Protein AF-A0A9P6SC67-F1 (afdb_monomer_lite)

Sequence (202 aa):
MSIEETHHHEDSTRGERGVHRTATNEKQPATTLNVHSTAEQDFSYQNGFIVGFRQLGTMLRRNTILQLRYRRSTFAQTLLGPILFLFLLWVLQQADTSRQLRSNYHPMSWTLPGIDTCQGRTPKDACINIMFTPDNPETRQILTTVINNNKVREPAVELTFANAYSASDLNTLPPTTLGLVPVPNGDFIYKYSLQNPNTTRF

Structure (mmCIF, N/CA/C/O backbone):
data_AF-A0A9P6SC67-F1
#
_entry.id   AF-A0A9P6SC67-F1
#
loop_
_atom_site.group_PDB
_atom_site.id
_atom_site.type_symbol
_atom_site.label_atom_id
_atom_site.label_alt_id
_atom_site.label_comp_id
_atom_site.label_asym_id
_atom_site.label_entity_id
_atom_site.label_seq_id
_atom_site.pdbx_PDB_ins_code
_atom_site.Cartn_x
_atom_site.Cartn_y
_atom_site.Cartn_z
_atom_site.occupancy
_atom_site.B_iso_or_equiv
_atom_site.auth_seq_id
_atom_site.auth_comp_id
_atom_site.auth_asym_id
_atom_site.auth_atom_id
_atom_site.pdbx_PDB_model_num
ATOM 1 N N . MET A 1 1 ? -19.455 37.881 2.492 1.00 43.16 1 MET A N 1
ATOM 2 C CA . MET A 1 1 ? -18.079 38.147 2.027 1.00 43.16 1 MET A CA 1
ATOM 3 C C . MET A 1 1 ? -17.584 36.837 1.428 1.00 43.16 1 MET A C 1
ATOM 5 O O . MET A 1 1 ? -17.081 35.995 2.148 1.00 43.16 1 MET A O 1
ATOM 9 N N . SER A 1 2 ? -18.214 36.429 0.330 1.00 41.38 2 SER A N 1
ATOM 10 C CA . SER A 1 2 ? -17.852 36.727 -1.067 1.00 41.38 2 SER A CA 1
ATOM 11 C C . SER A 1 2 ? -16.732 35.800 -1.523 1.00 41.38 2 SER A C 1
ATOM 13 O O . SER A 1 2 ? -15.566 36.004 -1.212 1.00 41.38 2 SER A O 1
ATOM 15 N N . ILE A 1 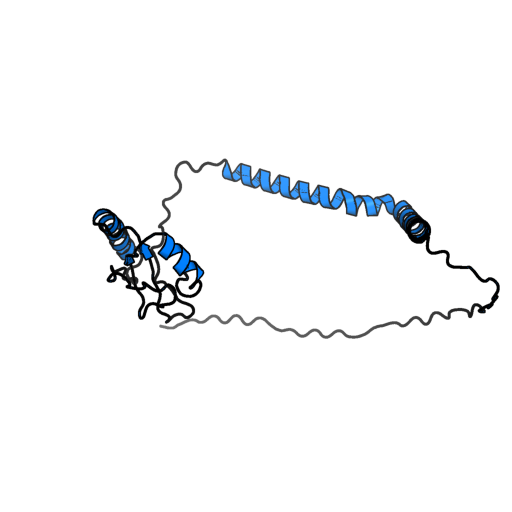3 ? -17.193 34.741 -2.185 1.00 44.28 3 ILE A N 1
ATOM 16 C CA . ILE A 1 3 ? -16.456 33.721 -2.920 1.00 44.28 3 ILE A CA 1
ATOM 17 C C . ILE A 1 3 ? -16.018 34.369 -4.236 1.00 44.28 3 ILE A C 1
ATOM 19 O O . ILE A 1 3 ? -16.858 34.951 -4.921 1.00 44.28 3 ILE A O 1
ATOM 23 N N . GLU A 1 4 ? -14.735 34.281 -4.574 1.00 56.25 4 GLU A N 1
ATOM 24 C CA . GLU A 1 4 ? -14.214 34.713 -5.872 1.00 56.25 4 GLU A CA 1
ATOM 25 C C . GLU A 1 4 ? -13.731 33.475 -6.635 1.00 56.25 4 GLU A C 1
ATOM 27 O O . GLU A 1 4 ? -12.636 32.957 -6.420 1.00 56.25 4 GLU A O 1
ATOM 32 N N . GLU A 1 5 ? -14.628 32.953 -7.476 1.00 50.41 5 GLU A N 1
ATOM 33 C CA . GLU A 1 5 ? -14.342 31.978 -8.527 1.00 50.41 5 GLU A CA 1
ATOM 34 C C . GLU A 1 5 ? -13.555 32.667 -9.645 1.00 50.41 5 GLU A C 1
ATOM 36 O O . GLU A 1 5 ? -14.027 33.633 -10.245 1.00 50.41 5 GLU A O 1
ATOM 41 N N . THR A 1 6 ? -12.377 32.147 -9.980 1.00 56.38 6 THR A N 1
ATOM 42 C CA . THR A 1 6 ? -11.658 32.524 -11.203 1.00 56.38 6 THR A CA 1
ATOM 43 C C . THR A 1 6 ? -11.746 31.386 -12.212 1.00 56.38 6 THR A C 1
ATOM 45 O O . THR A 1 6 ? -10.996 30.413 -12.186 1.00 56.38 6 THR A O 1
ATOM 48 N N . HIS A 1 7 ? -12.721 31.530 -13.108 1.00 45.72 7 HIS A N 1
ATOM 49 C CA . HIS A 1 7 ? -12.841 30.803 -14.365 1.00 45.72 7 HIS A CA 1
ATOM 50 C C . HIS A 1 7 ? -11.703 31.213 -15.311 1.00 45.72 7 HIS A C 1
ATOM 52 O O . HIS A 1 7 ? -11.657 32.361 -15.749 1.00 45.72 7 HIS A O 1
ATOM 58 N N . HIS A 1 8 ? -10.840 30.271 -15.698 1.00 50.78 8 HIS A N 1
ATOM 59 C CA . HIS A 1 8 ? -10.008 30.424 -16.890 1.00 50.78 8 HIS A CA 1
ATOM 60 C C . HIS A 1 8 ? -10.592 29.604 -18.041 1.00 50.78 8 HIS A C 1
ATOM 62 O O . HIS A 1 8 ? -10.476 28.383 -18.113 1.00 50.78 8 HIS A O 1
ATOM 68 N N . HIS A 1 9 ? -11.275 30.341 -18.912 1.00 49.47 9 HIS A N 1
ATOM 69 C CA . HIS A 1 9 ? -11.595 29.993 -20.287 1.00 49.47 9 HIS A CA 1
ATOM 70 C C . HIS A 1 9 ? -10.290 30.007 -21.096 1.00 49.47 9 HIS A C 1
ATOM 72 O O . HIS A 1 9 ? -9.623 31.039 -21.128 1.00 49.47 9 HIS A O 1
ATOM 78 N N . GLU A 1 10 ? -9.946 28.911 -21.774 1.00 52.56 10 GLU A N 1
ATOM 79 C CA . GLU A 1 10 ? -8.988 28.959 -22.882 1.00 52.56 10 GLU A CA 1
ATOM 80 C C . GLU A 1 10 ? -9.566 28.305 -24.136 1.00 52.56 10 GLU A C 1
ATOM 82 O O . GLU A 1 10 ? -10.260 27.286 -24.104 1.00 52.56 10 GLU A O 1
ATOM 87 N N . ASP A 1 11 ? -9.319 29.018 -25.227 1.00 49.41 11 ASP A N 1
ATOM 88 C CA . ASP A 1 11 ? -10.015 29.015 -26.498 1.00 49.41 11 ASP A CA 1
ATOM 89 C C . ASP A 1 11 ? -9.752 27.772 -27.352 1.00 49.41 11 ASP A C 1
ATOM 91 O O . ASP A 1 11 ? -8.629 27.455 -27.747 1.00 49.41 11 ASP A O 1
ATOM 95 N N . SER A 1 12 ? -10.851 27.144 -27.761 1.00 49.50 12 SER A N 1
ATOM 96 C CA . SER A 1 12 ? -10.914 26.205 -28.874 1.00 49.50 12 SER A CA 1
ATOM 97 C C . SER A 1 12 ? -10.926 26.984 -30.195 1.00 49.50 12 SER A C 1
ATOM 99 O O . SER A 1 12 ? -11.992 27.305 -30.727 1.00 49.50 12 SER A O 1
ATOM 101 N N . THR A 1 13 ? -9.750 27.244 -30.774 1.00 59.09 13 THR A N 1
ATOM 102 C CA . THR A 1 13 ? -9.642 27.758 -32.149 1.00 59.09 13 THR A CA 1
ATOM 103 C C . THR A 1 13 ? -9.398 26.642 -33.163 1.00 59.09 13 THR A C 1
ATOM 105 O O . THR A 1 13 ? -8.313 26.104 -33.367 1.00 59.09 13 THR A O 1
ATOM 108 N N . ARG A 1 14 ? -10.509 26.331 -33.824 1.00 44.50 14 ARG A N 1
ATOM 109 C CA . ARG A 1 14 ? -10.684 25.753 -35.154 1.00 44.50 14 ARG A CA 1
ATOM 110 C C . ARG A 1 14 ? -9.653 26.271 -36.169 1.00 44.50 14 ARG A C 1
ATOM 112 O O . ARG A 1 14 ? -9.550 27.471 -36.399 1.00 44.50 14 ARG A O 1
ATOM 119 N N . GLY A 1 15 ? -8.973 25.348 -36.845 1.00 44.53 15 GLY A N 1
ATOM 120 C CA . GLY A 1 15 ? -8.072 25.633 -37.962 1.00 44.53 15 GLY A CA 1
ATOM 121 C C . GLY A 1 15 ? -8.138 24.538 -39.020 1.00 44.53 15 GLY A C 1
ATOM 122 O O . GLY A 1 15 ? -7.247 23.699 -39.114 1.00 44.53 15 GLY A O 1
ATOM 123 N N . GLU A 1 16 ? -9.213 24.546 -39.807 1.00 48.03 16 GLU A N 1
ATOM 124 C CA . GLU A 1 16 ? -9.340 23.792 -41.054 1.00 48.03 16 GLU A CA 1
ATOM 125 C C . GLU A 1 16 ? -8.217 24.199 -42.024 1.00 48.03 16 GLU A C 1
ATOM 127 O O . GLU A 1 16 ? -8.055 25.376 -42.346 1.00 48.03 16 GLU A O 1
ATOM 132 N N . ARG A 1 17 ? -7.451 23.232 -42.538 1.00 47.69 17 ARG A N 1
ATOM 133 C CA . ARG A 1 17 ? -6.698 23.418 -43.783 1.00 47.69 17 ARG A CA 1
ATOM 134 C C . ARG A 1 17 ? -6.722 22.138 -44.602 1.00 47.69 17 ARG A C 1
ATOM 136 O O . ARG A 1 17 ? -5.963 21.199 -44.379 1.00 47.69 17 ARG A O 1
ATOM 143 N N . GLY A 1 18 ? -7.664 22.119 -45.536 1.00 42.31 18 GLY A N 1
ATOM 144 C CA . GLY A 1 18 ? -7.693 21.167 -46.626 1.00 42.31 18 GLY A CA 1
ATOM 145 C C . GLY A 1 18 ? -6.710 21.526 -47.743 1.00 42.31 18 GLY A C 1
ATOM 146 O O . GLY A 1 18 ? -6.242 22.654 -47.857 1.00 42.31 18 GLY A O 1
ATOM 147 N N . VAL A 1 19 ? -6.514 20.517 -48.594 1.00 48.41 19 VAL A N 1
ATOM 148 C CA . VAL A 1 19 ? -6.227 20.599 -50.034 1.00 48.41 19 VAL A CA 1
ATOM 149 C C . VAL A 1 19 ? -4.840 21.110 -50.447 1.00 48.41 19 VAL A C 1
ATOM 151 O O . VAL A 1 19 ? -4.586 22.301 -50.525 1.00 48.41 19 VAL A O 1
ATOM 154 N N . HIS A 1 20 ? -3.980 20.175 -50.866 1.00 43.94 20 HIS A N 1
ATOM 155 C CA . HIS A 1 20 ? -3.571 20.069 -52.275 1.00 43.94 20 HIS A CA 1
ATOM 156 C C . HIS A 1 20 ? -2.813 18.749 -52.505 1.00 43.94 20 HIS A C 1
ATOM 158 O O . HIS A 1 20 ? -1.629 18.620 -52.211 1.00 43.94 20 HIS A O 1
ATOM 164 N N . ARG A 1 21 ? -3.514 17.741 -53.043 1.00 47.66 21 ARG A N 1
ATOM 165 C CA . ARG A 1 21 ? -2.889 16.600 -53.727 1.00 47.66 21 ARG A CA 1
ATOM 166 C C . ARG A 1 21 ? -2.660 17.016 -55.176 1.00 47.66 21 ARG A C 1
ATOM 168 O O . ARG A 1 21 ? -3.598 17.036 -55.966 1.00 47.66 21 ARG A O 1
ATOM 175 N N . THR A 1 22 ? -1.431 17.360 -55.524 1.00 45.78 22 THR A N 1
ATOM 176 C CA . THR A 1 22 ? -0.984 17.440 -56.915 1.00 45.78 22 THR A CA 1
ATOM 177 C C . THR A 1 22 ? -0.710 16.023 -57.406 1.00 45.78 22 THR A C 1
ATOM 179 O O . THR A 1 22 ? 0.302 15.412 -57.077 1.00 45.78 22 THR A O 1
ATOM 182 N N . ALA A 1 23 ? -1.655 15.479 -58.170 1.00 44.53 23 ALA A N 1
ATOM 183 C CA . ALA A 1 23 ? -1.447 14.282 -58.969 1.00 44.53 23 ALA A CA 1
ATOM 184 C C . ALA A 1 23 ? -0.603 14.660 -60.196 1.00 44.53 23 ALA A C 1
ATOM 186 O O . ALA A 1 23 ? -1.122 15.182 -61.181 1.00 44.53 23 ALA A O 1
ATOM 187 N N . THR A 1 24 ? 0.706 14.428 -60.137 1.00 46.84 24 THR A N 1
ATOM 188 C CA . THR A 1 24 ? 1.551 14.403 -61.333 1.00 46.84 24 THR A CA 1
ATOM 189 C C . THR A 1 24 ? 1.331 13.076 -62.045 1.00 46.84 24 THR A C 1
ATOM 191 O O . THR A 1 24 ? 1.756 12.014 -61.597 1.00 46.84 24 THR A O 1
ATOM 194 N N . ASN A 1 25 ? 0.589 13.173 -63.142 1.00 50.34 25 ASN A N 1
ATOM 195 C CA . ASN A 1 25 ? 0.313 12.131 -64.112 1.00 50.34 25 ASN A CA 1
ATOM 196 C C . ASN A 1 25 ? 1.600 11.866 -64.914 1.00 50.34 25 ASN A C 1
ATOM 198 O O . ASN A 1 25 ? 1.865 12.537 -65.911 1.00 50.34 25 ASN A O 1
ATOM 202 N N . GLU A 1 26 ? 2.444 10.950 -64.430 1.00 44.06 26 GLU A N 1
ATOM 203 C CA . GLU A 1 26 ? 3.619 10.491 -65.170 1.00 44.06 26 GLU A CA 1
ATOM 204 C C . GLU A 1 26 ? 3.250 9.264 -66.009 1.00 44.06 26 GLU A C 1
ATOM 206 O O . GLU A 1 26 ? 3.000 8.161 -65.526 1.00 44.06 26 GLU A O 1
ATOM 211 N N . LYS A 1 27 ? 3.174 9.532 -67.308 1.00 45.19 27 LYS A N 1
ATOM 212 C CA . LYS A 1 27 ? 2.917 8.628 -68.421 1.00 45.19 27 LYS A CA 1
ATOM 213 C C . LYS A 1 27 ? 3.942 7.483 -68.431 1.00 45.19 27 LYS A C 1
ATOM 215 O O . LYS A 1 27 ? 5.043 7.643 -68.947 1.00 45.19 27 LYS A O 1
ATOM 220 N N . GLN A 1 28 ? 3.571 6.321 -67.892 1.00 47.94 28 GLN A N 1
ATOM 221 C CA . GLN A 1 28 ? 4.342 5.084 -68.043 1.00 47.94 28 GLN A CA 1
ATOM 222 C C . GLN A 1 28 ? 4.307 4.611 -69.508 1.00 47.94 28 GLN A C 1
ATOM 224 O O . GLN A 1 28 ? 3.220 4.423 -70.062 1.00 47.94 28 GLN A O 1
ATOM 229 N N . PRO A 1 29 ? 5.463 4.397 -70.162 1.00 52.38 29 PRO A N 1
ATOM 230 C CA . PRO A 1 29 ? 5.505 3.755 -71.465 1.00 52.38 29 PRO A CA 1
ATOM 231 C C . PRO A 1 29 ? 5.173 2.266 -71.328 1.00 52.38 29 PRO A C 1
ATOM 233 O O . PRO A 1 29 ? 5.803 1.529 -70.565 1.00 52.38 29 PRO A O 1
ATOM 236 N N . ALA A 1 30 ? 4.174 1.842 -72.102 1.00 48.69 30 ALA A N 1
ATOM 237 C CA . ALA A 1 30 ? 3.807 0.454 -72.323 1.00 48.69 30 ALA A CA 1
ATOM 238 C C . ALA A 1 30 ? 5.046 -0.355 -72.729 1.00 48.69 30 ALA A C 1
ATOM 240 O O . ALA A 1 30 ? 5.527 -0.257 -73.856 1.00 48.69 30 ALA A O 1
ATOM 241 N N . THR A 1 31 ? 5.570 -1.144 -71.791 1.00 46.09 31 THR A N 1
ATOM 242 C CA . THR A 1 31 ? 6.559 -2.172 -72.100 1.00 46.09 31 THR A CA 1
ATOM 243 C C . THR A 1 31 ? 5.791 -3.455 -72.363 1.00 46.09 31 THR A C 1
ATOM 245 O O . THR A 1 31 ? 5.109 -3.992 -71.491 1.00 46.09 31 THR A O 1
ATOM 248 N N . THR A 1 32 ? 5.853 -3.868 -73.619 1.00 45.78 32 THR A N 1
ATOM 249 C CA . THR A 1 32 ? 5.265 -5.065 -74.198 1.00 45.78 32 THR A CA 1
ATOM 250 C C . THR A 1 32 ? 5.615 -6.314 -73.396 1.00 45.78 32 THR A C 1
ATOM 252 O O . THR A 1 32 ? 6.773 -6.640 -73.138 1.00 45.78 32 THR A O 1
ATOM 255 N N . LEU A 1 33 ? 4.558 -7.017 -73.007 1.00 40.28 33 LEU A N 1
ATOM 256 C CA . LEU A 1 33 ? 4.575 -8.283 -72.302 1.00 40.28 33 LEU A CA 1
ATOM 257 C C . LEU A 1 33 ? 4.833 -9.390 -73.336 1.00 40.28 33 LEU A C 1
ATOM 259 O O . LEU A 1 33 ? 3.912 -9.863 -73.994 1.00 40.28 33 LEU A O 1
ATOM 263 N N . ASN A 1 34 ? 6.098 -9.777 -73.510 1.00 45.28 34 ASN A N 1
ATOM 264 C CA . ASN A 1 34 ? 6.448 -10.989 -74.248 1.00 45.28 34 ASN A CA 1
ATOM 265 C C . ASN A 1 34 ? 6.273 -12.193 -73.319 1.00 45.28 34 ASN A C 1
ATOM 267 O O . ASN A 1 34 ? 7.160 -12.533 -72.536 1.00 45.28 34 ASN A O 1
ATOM 271 N N . VAL A 1 35 ? 5.104 -12.830 -73.417 1.00 50.34 35 VAL A N 1
ATOM 272 C CA . VAL A 1 35 ? 4.885 -14.193 -72.931 1.00 50.34 35 VAL A CA 1
ATOM 273 C C . VAL A 1 35 ? 5.724 -15.126 -73.798 1.00 50.34 35 VAL A C 1
ATOM 275 O O . VAL A 1 35 ? 5.314 -15.499 -74.894 1.00 50.34 35 VAL A O 1
ATOM 278 N N . HIS A 1 36 ? 6.898 -15.517 -73.309 1.00 41.19 36 HIS A N 1
ATOM 279 C CA . HIS A 1 36 ? 7.540 -16.740 -73.772 1.00 41.19 36 HIS A CA 1
ATOM 280 C C . HIS A 1 36 ? 7.359 -17.806 -72.693 1.00 41.19 36 HIS A C 1
ATOM 282 O O . HIS A 1 36 ? 8.074 -17.854 -71.696 1.00 41.19 36 HIS A O 1
ATOM 288 N N . SER A 1 37 ? 6.312 -18.607 -72.886 1.00 51.09 37 SER A N 1
ATOM 289 C CA . SER A 1 37 ? 6.127 -19.888 -72.220 1.00 51.09 37 SER A CA 1
ATOM 290 C C . SER A 1 37 ? 7.102 -20.881 -72.838 1.00 51.09 37 SER A C 1
ATOM 292 O O . SER A 1 37 ? 6.914 -21.253 -73.990 1.00 51.09 37 SER A O 1
ATOM 294 N N . THR A 1 38 ? 8.112 -21.292 -72.078 1.00 47.28 38 THR A N 1
ATOM 295 C CA . THR A 1 38 ? 8.755 -22.607 -72.194 1.00 47.28 38 THR A CA 1
ATOM 296 C C . THR A 1 38 ? 9.559 -22.863 -70.928 1.00 47.28 38 THR A C 1
ATOM 298 O O . THR A 1 38 ? 10.590 -22.227 -70.715 1.00 47.28 38 THR A O 1
ATOM 301 N N . ALA A 1 39 ? 9.063 -23.779 -70.103 1.00 41.09 39 ALA A N 1
ATOM 302 C CA . ALA A 1 39 ? 9.811 -24.864 -69.470 1.00 41.09 39 ALA A CA 1
ATOM 303 C C . ALA A 1 39 ? 9.042 -25.297 -68.222 1.00 41.09 39 ALA A C 1
ATOM 305 O O . ALA A 1 39 ? 8.979 -24.568 -67.231 1.00 41.09 39 ALA A O 1
ATOM 306 N N . GLU A 1 40 ? 8.475 -26.501 -68.288 1.00 49.16 40 GLU A N 1
ATOM 307 C CA . GLU A 1 40 ? 8.345 -27.368 -67.122 1.00 49.16 40 GLU A CA 1
ATOM 308 C C . GLU A 1 40 ? 9.582 -27.205 -66.234 1.00 49.16 40 GLU A C 1
ATOM 310 O O . GLU A 1 40 ? 10.710 -27.478 -66.649 1.00 49.16 40 GLU A O 1
ATOM 315 N N . GLN A 1 41 ? 9.375 -26.730 -65.012 1.00 46.84 41 GLN A N 1
ATOM 316 C CA . GLN A 1 41 ? 10.326 -26.943 -63.939 1.00 46.84 41 GLN A CA 1
ATOM 317 C C . GLN A 1 41 ? 9.594 -27.700 -62.849 1.00 46.84 41 GLN A C 1
ATOM 319 O O . GLN A 1 41 ? 8.845 -27.123 -62.059 1.00 46.84 41 GLN A O 1
ATOM 324 N N . ASP A 1 42 ? 9.823 -29.011 -62.861 1.00 43.91 42 ASP A N 1
ATOM 325 C CA . ASP A 1 42 ? 9.620 -29.912 -61.740 1.00 43.91 42 ASP A CA 1
ATOM 326 C C . ASP A 1 42 ? 10.077 -29.234 -60.446 1.00 43.91 42 ASP A C 1
ATOM 328 O O . ASP A 1 42 ? 11.270 -29.049 -60.181 1.00 43.91 42 ASP A O 1
ATOM 332 N N . PHE A 1 43 ? 9.106 -28.839 -59.625 1.00 48.81 43 PHE A N 1
ATOM 333 C CA . PHE A 1 43 ? 9.351 -28.310 -58.292 1.00 48.81 43 PHE A CA 1
ATOM 334 C C . PHE A 1 43 ? 9.723 -29.475 -57.368 1.00 48.81 43 PHE A C 1
ATOM 336 O O . PHE A 1 43 ? 8.917 -29.985 -56.592 1.00 48.81 43 PHE A O 1
ATOM 343 N N . SER A 1 44 ? 10.981 -29.906 -57.460 1.00 46.91 44 SER A N 1
ATOM 344 C CA . SER A 1 44 ? 11.607 -30.781 -56.473 1.00 46.91 44 SER A CA 1
ATOM 345 C C . SER A 1 44 ? 11.686 -30.045 -55.131 1.00 46.91 44 SER A C 1
ATOM 347 O O . SER A 1 44 ? 12.516 -29.159 -54.898 1.00 46.91 44 SER A O 1
ATOM 349 N N . TYR A 1 45 ? 10.759 -30.404 -54.246 1.00 53.00 45 TYR A N 1
ATOM 350 C CA . TYR A 1 45 ? 10.597 -29.925 -52.877 1.00 53.00 45 TYR A CA 1
ATOM 351 C C . TYR A 1 45 ? 11.699 -30.493 -51.965 1.00 53.00 45 TYR A C 1
ATOM 353 O O . TYR A 1 45 ? 11.428 -31.227 -51.023 1.00 53.00 45 TYR A O 1
ATOM 361 N N . GLN A 1 46 ? 12.972 -30.210 -52.253 1.00 52.59 46 GLN A N 1
ATOM 362 C CA . GLN A 1 46 ? 14.066 -30.582 -51.342 1.00 52.59 46 GLN A CA 1
ATOM 363 C C . GLN A 1 46 ? 15.069 -29.473 -51.033 1.00 52.59 46 GLN A C 1
ATOM 365 O O . GLN A 1 46 ? 15.880 -29.649 -50.136 1.00 52.59 46 GLN A O 1
ATOM 370 N N . ASN A 1 47 ? 14.975 -28.290 -51.652 1.00 59.06 47 ASN A N 1
ATOM 371 C CA . ASN A 1 47 ? 15.913 -27.188 -51.384 1.00 59.06 47 ASN A CA 1
ATOM 372 C C . ASN A 1 47 ? 15.251 -25.798 -51.288 1.00 59.06 47 ASN A C 1
ATOM 374 O O . ASN A 1 47 ? 15.907 -24.781 -51.520 1.00 59.06 47 ASN A O 1
ATOM 378 N N . GLY A 1 48 ? 13.964 -25.720 -50.923 1.00 65.00 48 GLY A N 1
ATOM 379 C CA . GLY A 1 48 ? 13.220 -24.450 -50.825 1.00 65.00 48 GLY A CA 1
ATOM 380 C C . GLY A 1 48 ? 13.864 -23.420 -49.886 1.00 65.00 48 GLY A C 1
ATOM 381 O O . GLY A 1 48 ? 13.864 -22.227 -50.179 1.00 65.00 48 GLY A O 1
ATOM 382 N N . PHE A 1 49 ? 14.519 -23.882 -48.815 1.00 73.38 49 PHE A N 1
ATOM 383 C CA . PHE A 1 49 ? 15.299 -23.027 -47.918 1.00 73.38 49 PHE A CA 1
ATOM 384 C C . PHE A 1 49 ? 16.517 -22.428 -48.639 1.00 73.38 49 PHE A C 1
ATOM 386 O O . PHE A 1 49 ? 16.692 -21.217 -48.638 1.00 73.38 49 PHE A O 1
ATOM 393 N N . ILE A 1 50 ? 17.313 -23.231 -49.353 1.00 76.25 50 ILE A N 1
ATOM 394 C CA . ILE A 1 50 ? 18.510 -22.760 -50.076 1.00 76.25 50 ILE A CA 1
ATOM 395 C C . ILE A 1 50 ? 18.133 -21.758 -51.178 1.00 76.25 50 ILE A C 1
ATOM 397 O O . ILE A 1 50 ? 18.795 -20.731 -51.343 1.00 76.25 50 ILE A O 1
ATOM 401 N N . VAL A 1 51 ? 17.037 -22.011 -51.899 1.00 80.25 51 VAL A N 1
ATOM 402 C CA . VAL A 1 51 ? 16.501 -21.076 -52.902 1.00 80.25 51 VAL A CA 1
ATOM 403 C C . VAL A 1 51 ? 15.998 -19.788 -52.235 1.00 80.25 51 VAL A C 1
ATOM 405 O O . VAL A 1 51 ? 16.304 -18.696 -52.718 1.00 80.25 51 VAL A O 1
ATOM 408 N N . GLY A 1 52 ? 15.327 -19.895 -51.085 1.00 80.75 52 GLY A N 1
ATOM 409 C CA . GLY A 1 52 ? 14.881 -18.759 -50.276 1.00 80.75 52 GLY A CA 1
ATOM 410 C C . GLY A 1 52 ? 16.033 -17.891 -49.759 1.00 80.75 52 GLY A C 1
ATOM 411 O O . GLY A 1 52 ? 16.000 -16.675 -49.930 1.00 80.75 52 GLY A O 1
ATOM 412 N N . PHE A 1 53 ? 17.105 -18.484 -49.219 1.00 85.44 53 PHE A N 1
ATOM 413 C CA . PHE A 1 53 ? 18.305 -17.747 -48.793 1.00 85.44 53 PHE A CA 1
ATOM 414 C C . PHE A 1 53 ? 19.039 -17.106 -49.966 1.00 85.44 53 PHE A C 1
ATOM 416 O O . PHE A 1 53 ? 19.584 -16.011 -49.825 1.00 85.44 53 PHE A O 1
ATOM 423 N N . ARG A 1 54 ? 19.022 -17.737 -51.145 1.00 84.25 54 ARG A N 1
ATOM 424 C CA . ARG A 1 54 ? 19.596 -17.148 -52.358 1.00 84.25 54 ARG A CA 1
ATOM 425 C C . ARG A 1 54 ? 18.807 -15.913 -52.799 1.00 84.25 54 ARG A C 1
ATOM 427 O O . ARG A 1 54 ? 19.413 -14.885 -53.096 1.00 84.25 54 ARG A O 1
ATOM 434 N N . GLN A 1 55 ? 17.476 -15.968 -52.770 1.00 83.69 55 GLN A N 1
ATOM 435 C CA . GLN A 1 55 ? 16.615 -14.818 -53.066 1.00 83.69 55 GLN A CA 1
ATOM 436 C C . GLN A 1 55 ? 16.740 -13.716 -51.999 1.00 83.69 55 GLN A C 1
ATOM 438 O O . GLN A 1 55 ? 16.984 -12.555 -52.343 1.00 83.69 55 GLN A O 1
ATOM 443 N N . LEU A 1 56 ? 16.698 -14.071 -50.711 1.00 87.94 56 LEU A N 1
ATOM 444 C CA . LEU A 1 56 ? 16.897 -13.151 -49.588 1.00 87.94 56 LEU A CA 1
ATOM 445 C C . LEU A 1 56 ? 18.276 -12.480 -49.647 1.00 87.94 56 LEU A C 1
ATOM 447 O O . LEU A 1 56 ? 18.380 -11.271 -49.467 1.00 87.94 56 LEU A O 1
ATOM 451 N N . GLY A 1 57 ? 19.327 -13.230 -49.983 1.00 88.62 57 GLY A N 1
ATOM 452 C CA . GLY A 1 57 ? 20.680 -12.711 -50.163 1.00 88.62 57 GLY A CA 1
ATOM 453 C C . GLY A 1 57 ? 20.776 -11.690 -51.297 1.00 88.62 57 GLY A C 1
ATOM 454 O O . GLY A 1 57 ? 21.445 -10.668 -51.148 1.00 88.62 57 GLY A O 1
ATOM 455 N N . THR A 1 58 ? 20.069 -11.904 -52.414 1.00 83.94 58 THR A N 1
ATOM 456 C CA . THR A 1 58 ? 20.026 -10.910 -53.503 1.00 83.94 58 THR A CA 1
ATOM 457 C C . THR A 1 58 ? 19.265 -9.637 -53.122 1.00 83.94 58 THR A C 1
ATOM 459 O O . THR A 1 58 ? 19.715 -8.542 -53.468 1.00 83.94 58 THR A O 1
ATOM 462 N N . MET A 1 59 ? 18.173 -9.756 -52.359 1.00 85.38 59 MET A N 1
ATOM 463 C CA . MET A 1 59 ? 17.415 -8.622 -51.809 1.00 85.38 59 MET A CA 1
ATOM 464 C C . MET A 1 59 ? 18.244 -7.837 -50.781 1.00 85.38 59 MET A C 1
ATOM 466 O O . MET A 1 59 ? 18.377 -6.617 -50.893 1.00 85.38 59 MET A O 1
ATOM 470 N N . LEU A 1 60 ? 18.873 -8.540 -49.830 1.00 85.56 60 LEU A N 1
ATOM 471 C CA . LEU A 1 60 ? 19.772 -7.971 -48.825 1.00 85.56 60 LEU A CA 1
ATOM 472 C C . LEU A 1 60 ? 20.938 -7.257 -49.494 1.00 85.56 60 LEU A C 1
ATOM 474 O O . LEU A 1 60 ? 21.136 -6.086 -49.223 1.00 85.56 60 LEU A O 1
ATOM 478 N N . ARG A 1 61 ? 21.646 -7.890 -50.438 1.00 85.94 61 ARG A N 1
ATOM 479 C CA . ARG A 1 61 ? 22.795 -7.276 -51.123 1.00 85.94 61 ARG A CA 1
ATOM 480 C C . ARG A 1 61 ? 22.428 -5.956 -51.804 1.00 85.94 61 ARG A C 1
ATOM 482 O O . ARG A 1 61 ? 23.203 -5.007 -51.727 1.00 85.94 61 ARG A O 1
ATOM 489 N N . ARG A 1 62 ? 21.252 -5.868 -52.436 1.00 82.50 62 ARG A N 1
ATOM 490 C CA . ARG A 1 62 ? 20.758 -4.618 -53.043 1.00 82.50 62 ARG A CA 1
ATOM 491 C C . ARG A 1 62 ? 20.474 -3.545 -51.984 1.00 82.50 62 ARG A C 1
ATOM 493 O O . ARG A 1 62 ? 20.917 -2.412 -52.152 1.00 82.50 62 ARG A O 1
ATOM 500 N N . ASN A 1 63 ? 19.835 -3.907 -50.872 1.00 80.38 63 ASN A N 1
ATOM 501 C CA . ASN A 1 63 ? 19.588 -2.990 -49.752 1.00 80.38 63 ASN A CA 1
ATOM 502 C C . ASN A 1 63 ? 20.882 -2.563 -49.033 1.00 80.38 63 ASN A C 1
ATOM 504 O O . ASN A 1 63 ? 21.054 -1.393 -48.699 1.00 80.38 63 ASN A O 1
ATOM 508 N N . THR A 1 64 ? 21.840 -3.473 -48.864 1.00 81.25 64 THR A N 1
ATOM 509 C CA . THR A 1 64 ? 23.141 -3.200 -48.247 1.00 81.25 64 THR A CA 1
ATOM 510 C C . THR A 1 64 ? 23.994 -2.288 -49.123 1.00 81.25 64 THR A C 1
ATOM 512 O O . THR A 1 64 ? 24.673 -1.427 -48.583 1.00 81.25 64 THR A O 1
ATOM 515 N N . ILE A 1 65 ? 23.948 -2.406 -50.459 1.00 84.94 65 ILE A N 1
ATOM 516 C CA . ILE A 1 65 ? 24.640 -1.477 -51.376 1.00 84.94 65 ILE A CA 1
ATOM 517 C C . ILE A 1 65 ? 24.072 -0.055 -51.248 1.00 84.94 65 ILE A C 1
ATOM 519 O O . ILE A 1 65 ? 24.838 0.910 -51.216 1.00 84.94 65 ILE A O 1
ATOM 523 N N . LEU A 1 66 ? 22.748 0.083 -51.123 1.00 75.62 66 LEU A N 1
ATOM 524 C CA . LEU A 1 66 ? 22.107 1.381 -50.889 1.00 75.62 66 LEU A CA 1
ATOM 525 C C . LEU A 1 66 ? 22.508 1.965 -49.525 1.00 75.62 66 LEU A C 1
ATOM 527 O O . LEU A 1 66 ? 22.909 3.127 -49.452 1.00 75.62 66 LEU A O 1
ATOM 531 N N . GLN A 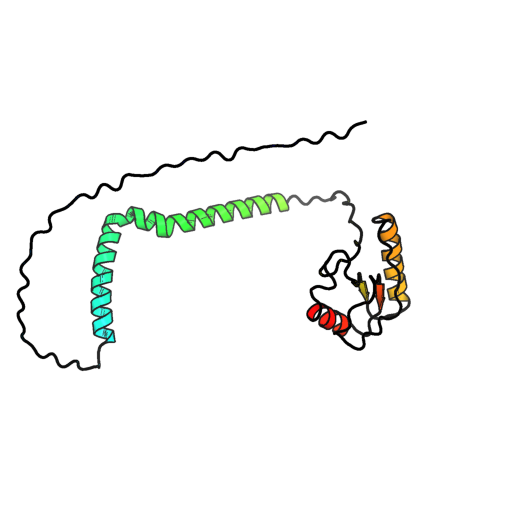1 67 ? 22.521 1.149 -48.468 1.00 73.44 67 GLN A N 1
ATOM 532 C CA . GLN A 1 67 ? 23.031 1.550 -47.149 1.00 73.44 67 GLN A CA 1
ATOM 533 C C . GLN A 1 67 ? 24.538 1.863 -47.169 1.00 73.44 67 GLN A C 1
ATOM 535 O O . GLN A 1 67 ? 24.997 2.738 -46.437 1.00 73.44 67 GLN A O 1
ATOM 540 N N . LEU A 1 68 ? 25.318 1.212 -48.041 1.00 77.88 68 LEU A N 1
ATOM 541 C CA . LEU A 1 68 ? 26.751 1.465 -48.214 1.00 77.88 68 LEU A CA 1
ATOM 542 C C . LEU A 1 68 ? 27.015 2.889 -48.708 1.00 77.88 68 LEU A C 1
ATOM 544 O O . LEU A 1 68 ? 27.953 3.545 -48.256 1.00 77.88 68 LEU A O 1
ATOM 548 N N . ARG A 1 69 ? 26.172 3.365 -49.632 1.00 81.25 69 ARG A N 1
ATOM 549 C CA . ARG A 1 69 ? 26.264 4.704 -50.224 1.00 81.25 69 ARG A CA 1
ATOM 550 C C . ARG A 1 69 ? 25.930 5.800 -49.213 1.00 81.25 69 ARG A C 1
ATOM 552 O O . ARG A 1 69 ? 26.570 6.846 -49.220 1.00 81.25 69 ARG A O 1
ATOM 559 N N . TYR A 1 70 ? 25.001 5.524 -48.299 1.00 82.88 70 TYR A N 1
ATOM 560 C CA . TYR A 1 70 ? 24.630 6.411 -47.192 1.00 82.88 70 TYR A CA 1
ATOM 561 C C . TYR A 1 70 ? 25.250 5.986 -45.853 1.00 82.88 70 TYR A C 1
ATOM 563 O O . TYR A 1 70 ? 24.712 6.294 -44.789 1.00 82.88 70 TYR A O 1
ATOM 571 N N . ARG A 1 71 ? 26.425 5.334 -45.888 1.00 79.50 71 ARG A N 1
ATOM 572 C CA . ARG A 1 71 ? 27.116 4.786 -44.706 1.00 79.50 71 ARG A CA 1
ATOM 573 C C . ARG A 1 71 ? 27.231 5.771 -43.552 1.00 79.50 71 ARG A C 1
ATOM 575 O O . ARG A 1 71 ? 27.030 5.386 -42.409 1.00 79.50 71 ARG A O 1
ATOM 582 N N . ARG A 1 72 ? 27.518 7.043 -43.846 1.00 83.31 72 ARG A N 1
ATOM 583 C CA . ARG A 1 72 ? 27.653 8.095 -42.825 1.00 83.31 72 ARG A CA 1
ATOM 584 C C . ARG A 1 72 ? 26.344 8.358 -42.073 1.00 83.31 72 ARG A C 1
ATOM 586 O O . ARG A 1 72 ? 26.376 8.542 -40.864 1.00 83.31 72 ARG A O 1
ATOM 593 N N . SER A 1 73 ? 25.207 8.337 -42.769 1.00 84.31 73 SER A N 1
ATOM 594 C CA . SER A 1 73 ? 23.893 8.607 -42.174 1.00 84.31 73 SER A CA 1
ATOM 595 C C . SER A 1 73 ? 23.363 7.396 -41.402 1.00 84.31 73 SER A C 1
ATOM 597 O O . SER A 1 73 ? 22.981 7.530 -40.241 1.00 84.31 73 SER A O 1
ATOM 599 N N . THR A 1 74 ? 23.444 6.195 -41.983 1.00 83.00 74 THR A N 1
ATOM 600 C CA . THR A 1 74 ? 23.015 4.958 -41.311 1.00 83.00 74 THR A CA 1
ATOM 601 C C . THR A 1 74 ? 23.871 4.651 -40.081 1.00 83.00 74 THR A C 1
ATOM 603 O O . THR A 1 74 ? 23.338 4.223 -39.060 1.00 83.00 74 THR A O 1
ATOM 606 N N . PHE A 1 75 ? 25.180 4.916 -40.133 1.00 84.50 75 PHE A N 1
ATOM 607 C CA . PHE A 1 75 ? 26.069 4.753 -38.980 1.00 84.50 75 PHE A CA 1
ATOM 608 C C . PHE A 1 75 ? 25.742 5.746 -37.856 1.00 84.50 75 PHE A C 1
ATOM 610 O O . PHE A 1 75 ? 25.677 5.353 -36.693 1.00 84.50 75 PHE A O 1
ATOM 617 N N . ALA A 1 76 ? 25.460 7.009 -38.195 1.00 85.38 76 ALA A N 1
ATOM 618 C CA . ALA A 1 76 ? 25.029 7.997 -37.211 1.00 85.38 76 ALA A CA 1
ATOM 619 C C . ALA A 1 76 ? 23.710 7.586 -36.531 1.00 85.38 76 ALA A C 1
ATOM 621 O O . ALA A 1 76 ? 23.597 7.633 -35.312 1.00 85.38 76 ALA A O 1
ATOM 622 N N . GLN A 1 77 ? 22.724 7.112 -37.291 1.00 85.75 77 GLN A N 1
ATOM 623 C CA . GLN A 1 77 ? 21.424 6.746 -36.721 1.00 85.75 77 GLN A CA 1
ATOM 624 C C . GLN A 1 77 ? 21.463 5.442 -35.917 1.00 85.75 77 GLN A C 1
ATOM 626 O O . GLN A 1 77 ? 20.880 5.370 -34.840 1.00 85.75 77 GLN A O 1
ATOM 631 N N . THR A 1 78 ? 22.170 4.424 -36.410 1.00 90.00 78 THR A N 1
ATOM 632 C CA . THR A 1 78 ? 22.156 3.087 -35.792 1.00 90.00 78 THR A CA 1
ATOM 633 C C . THR A 1 78 ? 23.133 2.977 -34.625 1.00 90.00 78 THR A C 1
ATOM 635 O O . THR A 1 78 ? 22.883 2.222 -33.694 1.00 90.00 78 THR A O 1
ATOM 638 N N . LEU A 1 79 ? 24.250 3.714 -34.669 1.00 91.56 79 LEU A N 1
ATOM 639 C CA . LEU A 1 79 ? 25.332 3.583 -33.692 1.00 91.56 79 LEU A CA 1
ATOM 640 C C . LEU A 1 79 ? 25.453 4.824 -32.804 1.00 91.56 79 LEU A C 1
ATOM 642 O O . LEU A 1 79 ? 25.449 4.703 -31.584 1.00 91.56 79 LEU A O 1
ATOM 646 N N . LEU A 1 80 ? 25.502 6.022 -33.395 1.00 92.31 80 LEU A N 1
ATOM 647 C CA . LEU A 1 80 ? 25.678 7.260 -32.624 1.00 92.31 80 LEU A CA 1
ATOM 648 C C . LEU A 1 80 ? 24.435 7.596 -31.786 1.00 92.31 80 LEU A C 1
ATOM 650 O O . LEU A 1 80 ? 24.578 8.013 -30.643 1.00 92.31 80 LEU A O 1
ATOM 654 N N . GLY A 1 81 ? 23.233 7.381 -32.330 1.00 93.06 81 GLY A N 1
ATOM 655 C CA . GLY A 1 81 ? 21.959 7.606 -31.638 1.00 93.06 81 GLY A CA 1
ATOM 656 C C . GLY A 1 81 ? 21.867 6.912 -30.271 1.00 93.06 81 GLY A C 1
ATOM 657 O O . GLY A 1 81 ? 21.763 7.606 -29.256 1.00 93.06 81 GLY A O 1
ATOM 658 N N . PRO A 1 82 ? 21.948 5.568 -30.202 1.00 94.38 82 PRO A N 1
ATOM 659 C CA . PRO A 1 82 ? 21.882 4.859 -28.927 1.00 94.38 82 PRO A CA 1
ATOM 660 C C . PRO A 1 82 ? 23.064 5.184 -28.005 1.00 94.38 82 PRO A C 1
ATOM 662 O O . PRO A 1 82 ? 22.859 5.305 -26.801 1.00 94.38 82 PRO A O 1
ATOM 665 N N . ILE A 1 83 ? 24.277 5.392 -28.534 1.00 96.69 83 ILE A N 1
ATOM 666 C CA . ILE A 1 83 ? 25.443 5.769 -27.714 1.00 96.69 83 ILE A CA 1
ATOM 667 C C . ILE A 1 83 ? 25.229 7.130 -27.043 1.00 96.69 83 ILE A C 1
ATOM 669 O O . ILE A 1 83 ? 25.476 7.265 -25.847 1.00 96.69 83 ILE A O 1
ATOM 673 N N . LEU A 1 84 ? 24.742 8.129 -27.783 1.00 96.25 84 LEU A N 1
ATOM 674 C CA . LEU A 1 84 ? 24.480 9.466 -27.250 1.00 96.25 84 LEU A CA 1
ATOM 675 C C . LEU A 1 84 ? 23.369 9.425 -26.193 1.00 96.25 84 LEU A C 1
ATOM 677 O O . LEU A 1 84 ? 23.504 10.040 -25.138 1.00 96.25 84 LEU A O 1
ATOM 681 N N . PHE A 1 85 ? 22.309 8.652 -26.434 1.00 96.44 85 PHE A N 1
ATOM 682 C CA . PHE A 1 85 ? 21.233 8.462 -25.461 1.00 96.44 85 PHE A CA 1
ATOM 683 C C . PHE A 1 85 ? 21.720 7.793 -24.167 1.00 96.44 85 PHE A C 1
ATOM 685 O O . PHE A 1 85 ? 21.436 8.283 -23.074 1.00 96.44 85 PHE A O 1
ATOM 692 N N . LEU A 1 86 ? 22.505 6.717 -24.273 1.00 96.38 86 LEU A N 1
ATOM 693 C CA . LEU A 1 86 ? 23.091 6.045 -23.110 1.00 96.38 86 LEU A CA 1
ATOM 694 C C . LEU A 1 86 ? 24.061 6.958 -22.353 1.00 96.38 86 LEU A C 1
ATOM 696 O O . LEU A 1 86 ? 24.061 6.968 -21.125 1.00 96.38 86 LEU A O 1
ATOM 700 N N . PHE A 1 87 ? 24.842 7.766 -23.070 1.00 97.25 87 PHE A N 1
ATOM 701 C CA . PHE A 1 87 ? 25.732 8.751 -22.463 1.00 97.25 87 PHE A CA 1
ATOM 702 C C . PHE A 1 87 ? 24.956 9.821 -21.681 1.00 97.25 87 PHE A C 1
ATOM 704 O O . PHE A 1 87 ? 25.331 10.149 -20.557 1.00 97.25 87 PHE A O 1
ATOM 711 N N . LEU A 1 88 ? 23.841 10.322 -22.223 1.00 97.06 88 LEU A N 1
ATOM 712 C CA . LEU A 1 88 ? 22.964 11.257 -21.510 1.00 97.06 88 LEU A CA 1
AT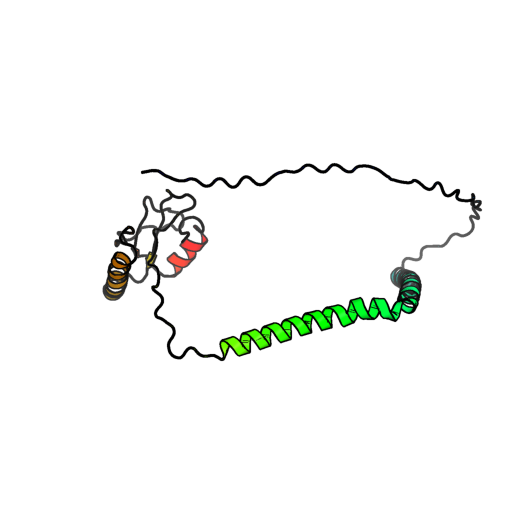OM 713 C C . LEU A 1 88 ? 22.382 10.643 -20.232 1.00 97.06 88 LEU A C 1
ATOM 715 O O . LEU A 1 88 ? 22.401 11.293 -19.186 1.00 97.06 88 LEU A O 1
ATOM 719 N N . LEU A 1 89 ? 21.903 9.396 -20.290 1.00 96.25 89 LEU A N 1
ATOM 720 C CA . LEU A 1 89 ? 21.403 8.698 -19.103 1.00 96.25 89 LEU A CA 1
ATOM 721 C C . LEU A 1 89 ? 22.497 8.511 -18.049 1.00 96.25 89 LEU A C 1
ATOM 723 O O . LEU A 1 89 ? 22.241 8.733 -16.868 1.00 96.25 89 LEU A O 1
ATOM 727 N N . TRP A 1 90 ? 23.717 8.172 -18.466 1.00 97.12 90 TRP A N 1
ATOM 728 C CA . TRP A 1 90 ? 24.856 8.039 -17.560 1.00 97.12 90 TRP A CA 1
ATOM 729 C C . TRP A 1 90 ? 25.192 9.361 -16.857 1.00 97.12 90 TRP A C 1
ATOM 731 O O . TRP A 1 90 ? 25.371 9.384 -15.640 1.00 97.12 90 TRP A O 1
ATOM 741 N N . VAL A 1 91 ? 25.204 10.484 -17.588 1.00 96.56 91 VAL A N 1
ATOM 742 C CA . VAL A 1 91 ? 25.423 11.816 -16.993 1.00 96.56 91 VAL A CA 1
ATOM 743 C C . VAL A 1 91 ? 24.316 12.169 -15.998 1.00 96.56 91 VAL A C 1
ATOM 745 O O . VAL A 1 91 ? 24.616 12.673 -14.917 1.00 96.56 91 VAL A O 1
ATOM 748 N N . LEU A 1 92 ? 23.049 11.888 -16.321 1.00 94.81 92 LEU A N 1
ATOM 749 C CA . LEU A 1 92 ? 21.929 12.131 -15.407 1.00 94.81 92 LEU A CA 1
ATOM 750 C C . LEU A 1 92 ? 22.035 11.288 -14.133 1.00 94.81 92 LEU A C 1
ATOM 752 O O . LEU A 1 92 ? 21.864 11.820 -13.040 1.00 94.81 92 LEU A O 1
ATOM 756 N N . GLN A 1 93 ? 22.375 10.005 -14.256 1.00 94.31 93 GLN A N 1
ATOM 757 C CA . GLN A 1 93 ? 22.586 9.120 -13.110 1.00 94.31 93 GLN A CA 1
ATOM 758 C C . GLN A 1 93 ? 23.753 9.588 -12.238 1.00 94.31 93 GLN A C 1
ATOM 760 O O . GLN A 1 93 ? 23.642 9.607 -11.013 1.00 94.31 93 GLN A O 1
ATOM 765 N N . GLN A 1 94 ? 24.858 10.016 -12.849 1.00 94.38 94 GLN A N 1
ATOM 766 C CA . GLN A 1 94 ? 26.006 10.539 -12.116 1.00 94.38 94 GLN A CA 1
ATOM 767 C C . GLN A 1 94 ? 25.668 11.855 -11.403 1.00 94.38 94 GLN A C 1
ATOM 769 O O . GLN A 1 94 ? 26.061 12.060 -10.252 1.00 94.38 94 GLN A O 1
ATOM 774 N N . ALA A 1 95 ? 24.907 12.736 -12.058 1.00 91.25 95 ALA A N 1
ATOM 775 C CA . ALA A 1 95 ? 24.430 13.977 -11.462 1.00 91.25 95 ALA A CA 1
ATOM 776 C C . ALA A 1 95 ? 23.488 13.707 -10.281 1.00 91.25 95 ALA A C 1
ATOM 778 O O . ALA A 1 95 ? 23.649 14.324 -9.227 1.00 91.25 95 ALA A O 1
ATOM 779 N N . ASP A 1 96 ? 22.560 12.760 -10.416 1.00 90.12 96 ASP A N 1
ATOM 780 C CA . ASP A 1 96 ? 21.652 12.373 -9.338 1.00 90.12 96 ASP A CA 1
ATOM 781 C C . ASP A 1 96 ? 22.416 11.752 -8.161 1.00 90.12 96 ASP A C 1
ATOM 783 O O . ASP A 1 96 ? 22.298 12.214 -7.027 1.00 90.12 96 ASP A O 1
ATOM 787 N N . THR A 1 97 ? 23.337 10.826 -8.438 1.00 87.62 97 THR A N 1
ATOM 788 C CA . THR A 1 97 ? 24.212 10.221 -7.420 1.00 87.62 97 THR A CA 1
ATOM 789 C C . THR A 1 97 ? 25.035 11.287 -6.684 1.00 87.62 97 THR A C 1
ATOM 791 O O . THR A 1 97 ? 25.142 11.258 -5.460 1.00 87.62 97 THR A O 1
ATOM 794 N N . SER A 1 98 ? 25.565 12.293 -7.392 1.00 85.94 98 SER A N 1
ATOM 795 C CA . SER A 1 98 ? 26.309 13.401 -6.770 1.00 85.94 98 SER A CA 1
ATOM 796 C C . SER A 1 98 ? 25.449 14.276 -5.849 1.00 85.94 98 SER A C 1
ATOM 798 O O . SER A 1 98 ? 25.955 14.831 -4.871 1.00 85.94 98 SER A O 1
ATOM 800 N N . ARG A 1 99 ? 24.143 14.383 -6.130 1.00 77.94 99 ARG A N 1
ATOM 801 C CA . ARG A 1 99 ? 23.184 15.079 -5.265 1.00 77.94 99 ARG A CA 1
ATOM 802 C C . ARG A 1 99 ? 22.796 14.226 -4.064 1.00 77.94 99 ARG A C 1
ATOM 804 O O . ARG A 1 99 ? 22.729 14.762 -2.963 1.00 77.94 99 ARG A O 1
ATOM 811 N N . GLN A 1 100 ? 22.614 12.922 -4.252 1.00 74.00 100 GLN A N 1
ATOM 812 C CA . GLN A 1 100 ? 22.295 11.983 -3.173 1.00 74.00 100 GLN A CA 1
ATOM 813 C C . GLN A 1 100 ? 23.454 11.800 -2.177 1.00 74.00 100 GLN A C 1
ATOM 815 O O . GLN A 1 100 ? 23.216 11.586 -0.991 1.00 74.00 100 GLN A O 1
ATOM 820 N N . LEU A 1 101 ? 24.711 11.959 -2.614 1.00 67.06 101 LEU A N 1
ATOM 821 C CA . LEU A 1 101 ? 25.888 11.932 -1.733 1.00 67.06 101 LEU A CA 1
ATOM 822 C C . LEU A 1 101 ? 25.961 13.118 -0.757 1.00 67.06 101 LEU A C 1
ATOM 824 O O . LEU A 1 101 ? 26.732 13.071 0.205 1.00 67.06 101 LEU A O 1
ATOM 828 N N . ARG A 1 102 ? 25.148 14.169 -0.941 1.00 67.38 102 ARG A N 1
ATOM 829 C CA . ARG A 1 102 ? 24.911 15.150 0.122 1.00 67.38 102 ARG A CA 1
ATOM 830 C C . ARG A 1 102 ? 23.988 14.522 1.158 1.00 67.38 102 ARG A C 1
ATOM 832 O O . ARG A 1 102 ? 22.788 14.780 1.175 1.00 67.38 102 ARG A O 1
ATOM 839 N N . SER A 1 103 ? 24.568 13.690 2.021 1.00 64.06 103 SER A N 1
ATOM 840 C CA . SER A 1 103 ? 23.861 13.190 3.194 1.00 64.06 103 SER A CA 1
ATOM 841 C C . SER A 1 103 ? 23.394 14.389 4.018 1.00 64.06 103 SER A C 1
ATOM 843 O O . SER A 1 103 ? 24.187 15.190 4.517 1.00 64.06 103 SER A O 1
ATOM 845 N N . ASN A 1 104 ? 22.078 14.572 4.092 1.00 71.94 104 ASN A N 1
ATOM 846 C CA . ASN A 1 104 ? 21.510 15.485 5.059 1.00 71.94 104 ASN A CA 1
ATOM 847 C C . ASN A 1 104 ? 21.638 14.796 6.420 1.00 71.94 104 ASN A C 1
ATOM 849 O O . ASN A 1 104 ? 20.831 13.929 6.745 1.00 71.94 104 ASN A O 1
ATOM 853 N N . TYR A 1 105 ? 22.682 15.141 7.180 1.00 74.25 105 TYR A N 1
ATOM 854 C CA . TYR A 1 105 ? 22.942 14.569 8.506 1.00 74.25 105 TYR A CA 1
ATOM 855 C C . TYR A 1 105 ? 21.758 14.751 9.471 1.00 74.25 105 TYR A C 1
ATOM 857 O O . TYR A 1 105 ? 21.609 13.968 10.407 1.00 74.25 105 TYR A O 1
ATOM 865 N N . HIS A 1 106 ? 20.892 15.738 9.215 1.00 79.19 106 HIS A N 1
ATOM 866 C CA . HIS A 1 106 ? 19.685 16.005 9.988 1.00 79.19 106 HIS A CA 1
ATOM 867 C C . HIS A 1 106 ? 18.523 16.341 9.042 1.00 79.19 106 HIS A C 1
ATOM 869 O O . HIS A 1 106 ? 18.252 17.522 8.796 1.00 79.19 106 HIS A O 1
ATOM 875 N N . PRO A 1 107 ? 17.828 15.333 8.477 1.00 80.06 107 PRO A N 1
ATOM 876 C CA . PRO A 1 107 ? 16.609 15.607 7.731 1.00 80.06 107 PRO A CA 1
ATOM 877 C C . PRO A 1 107 ? 15.637 16.374 8.631 1.00 80.06 107 PRO A C 1
ATOM 879 O O . PRO A 1 107 ? 15.482 16.053 9.811 1.00 80.06 107 PRO A O 1
ATOM 882 N N . MET A 1 108 ? 14.997 17.408 8.082 1.00 79.94 108 MET A N 1
ATOM 883 C CA . MET A 1 108 ? 13.923 18.098 8.792 1.00 79.94 108 MET A CA 1
ATOM 884 C C . MET A 1 108 ? 12.843 17.077 9.156 1.00 79.94 108 MET A C 1
ATOM 886 O O . MET A 1 108 ? 12.519 16.197 8.356 1.00 79.94 108 MET A O 1
ATOM 890 N N . SER A 1 109 ? 12.297 17.179 10.367 1.00 81.12 109 SER A N 1
ATOM 891 C CA . SER A 1 109 ? 11.209 16.309 10.801 1.00 81.12 109 SER A CA 1
ATOM 892 C C . SER A 1 109 ? 9.993 16.552 9.908 1.00 81.12 109 SER A C 1
ATOM 894 O O . SER A 1 109 ? 9.385 17.621 9.961 1.00 81.12 109 SER A O 1
ATOM 896 N N . TRP A 1 110 ? 9.650 15.571 9.078 1.00 82.12 110 TRP A N 1
ATOM 897 C CA . TRP A 1 110 ? 8.420 15.602 8.300 1.00 82.12 110 TRP A CA 1
ATOM 898 C C . TRP A 1 110 ? 7.272 15.096 9.168 1.00 82.12 110 TRP A C 1
ATOM 900 O O . TRP A 1 110 ? 7.392 14.062 9.832 1.00 82.12 110 TRP A O 1
ATOM 910 N N . THR A 1 111 ? 6.152 15.814 9.170 1.00 80.94 111 THR A N 1
ATOM 911 C CA . THR A 1 111 ? 4.931 15.346 9.825 1.00 80.94 111 THR A CA 1
ATOM 912 C C . THR A 1 111 ? 4.362 14.199 9.004 1.00 80.94 111 THR A C 1
ATOM 914 O O . THR A 1 111 ? 3.851 14.407 7.904 1.00 80.94 111 THR A O 1
ATOM 917 N N . LEU A 1 112 ? 4.487 12.973 9.512 1.00 83.25 112 LEU A N 1
ATOM 918 C CA . LEU A 1 112 ? 3.852 11.823 8.880 1.00 83.25 112 LEU A CA 1
ATOM 919 C C . LEU A 1 112 ? 2.327 11.992 8.988 1.00 83.25 112 LEU A C 1
ATOM 921 O O . LEU A 1 112 ? 1.852 12.166 10.119 1.00 83.25 112 LEU A O 1
ATOM 925 N N . PRO A 1 113 ? 1.579 11.926 7.871 1.00 87.44 113 PRO A N 1
ATOM 926 C CA . PRO A 1 113 ? 0.122 11.927 7.926 1.00 87.44 113 PRO A CA 1
ATOM 927 C C . PRO A 1 113 ? -0.378 10.747 8.769 1.00 87.44 113 PRO A C 1
ATOM 929 O O . PRO A 1 113 ? 0.357 9.781 9.026 1.00 87.44 113 PRO A O 1
ATOM 932 N N . GLY A 1 114 ? -1.602 10.867 9.277 1.00 88.50 114 GLY A N 1
ATOM 933 C CA . GLY A 1 114 ? -2.260 9.743 9.928 1.00 88.50 114 GLY A CA 1
ATOM 934 C C . GLY A 1 114 ? -2.699 8.679 8.923 1.00 88.50 114 GLY A C 1
ATOM 935 O O . GLY A 1 114 ? -2.456 8.757 7.724 1.00 88.50 114 GLY A O 1
ATOM 936 N N . ILE A 1 115 ? -3.322 7.643 9.459 1.00 91.12 115 ILE A N 1
ATOM 937 C CA . ILE A 1 115 ? -4.094 6.651 8.733 1.00 91.12 115 ILE A CA 1
ATOM 938 C C . ILE A 1 115 ? -5.459 7.274 8.436 1.00 91.12 115 ILE A C 1
ATOM 940 O O . ILE A 1 115 ? -6.209 7.595 9.366 1.00 91.12 115 ILE A O 1
ATOM 944 N N . ASP A 1 116 ? -5.760 7.408 7.149 1.00 89.88 116 ASP A N 1
ATOM 945 C CA . ASP A 1 116 ? -7.046 7.887 6.655 1.00 89.88 116 ASP A CA 1
ATOM 946 C C . ASP A 1 116 ? -8.155 6.835 6.814 1.00 89.88 116 ASP A C 1
ATOM 948 O O . ASP A 1 116 ? -7.912 5.657 7.093 1.00 89.88 116 ASP A O 1
ATOM 952 N N . THR A 1 117 ? -9.408 7.267 6.641 1.00 87.38 117 THR A N 1
ATOM 953 C CA . THR A 1 117 ? -10.535 6.328 6.560 1.00 87.38 117 THR A CA 1
ATOM 954 C C . THR A 1 117 ? -10.409 5.532 5.269 1.00 87.38 117 THR A C 1
ATOM 956 O O . THR A 1 117 ? -10.301 6.118 4.195 1.00 87.38 117 THR A O 1
ATOM 959 N N . CYS A 1 118 ? -10.453 4.207 5.363 1.00 86.50 118 CYS A N 1
ATOM 960 C CA . CYS A 1 118 ? -10.441 3.338 4.202 1.00 86.50 118 CYS A CA 1
ATOM 961 C C . CYS A 1 118 ? -11.608 3.680 3.285 1.00 86.50 118 CYS A C 1
ATOM 963 O O . CYS A 1 118 ? -12.675 4.132 3.715 1.00 86.50 118 CYS A O 1
ATOM 965 N N . GLN A 1 119 ? -11.408 3.395 2.007 1.00 82.62 119 GLN A N 1
ATOM 966 C CA . GLN A 1 119 ? -12.454 3.494 1.017 1.00 82.62 119 GLN A CA 1
ATOM 967 C C . GLN A 1 119 ? -12.572 2.159 0.285 1.00 82.62 119 GLN A C 1
ATOM 969 O O . GLN A 1 119 ? -11.580 1.577 -0.164 1.00 82.62 119 GLN A O 1
ATOM 974 N N . GLY A 1 120 ? -13.798 1.651 0.161 1.00 77.50 120 GLY A N 1
ATOM 975 C CA . GLY A 1 120 ? -14.076 0.554 -0.758 1.00 77.50 120 GLY A CA 1
ATOM 976 C C . GLY A 1 120 ? -14.107 1.031 -2.215 1.00 77.50 120 GLY A C 1
ATOM 977 O O . GLY A 1 120 ? -13.555 2.071 -2.586 1.00 77.50 120 GLY A O 1
ATOM 978 N N . ARG A 1 121 ? -14.785 0.274 -3.080 1.00 79.12 121 ARG A N 1
ATOM 979 C CA . ARG A 1 121 ? -14.851 0.563 -4.520 1.00 79.12 121 ARG A CA 1
ATOM 980 C C . ARG A 1 121 ? -15.508 1.916 -4.798 1.00 79.12 121 ARG A C 1
ATOM 982 O O . ARG A 1 121 ? -15.132 2.596 -5.752 1.00 79.12 121 ARG A O 1
ATOM 989 N N . THR A 1 122 ? -16.476 2.300 -3.975 1.00 81.62 122 THR A N 1
ATOM 990 C CA . THR A 1 122 ? -17.121 3.613 -3.967 1.00 81.62 122 THR A CA 1
ATOM 991 C C . THR A 1 122 ? -16.898 4.334 -2.628 1.00 81.62 122 THR A C 1
ATOM 993 O O . THR A 1 122 ? -16.623 3.678 -1.623 1.00 81.62 122 THR A O 1
ATOM 996 N N . PRO A 1 123 ? -17.033 5.677 -2.565 1.00 76.81 123 PRO A N 1
ATOM 997 C CA . PRO A 1 123 ? -16.808 6.462 -1.340 1.00 76.81 123 PRO A CA 1
ATOM 998 C C . PRO A 1 123 ? -17.669 6.088 -0.126 1.00 76.81 123 PRO A C 1
ATOM 1000 O O . PRO A 1 123 ? -17.407 6.566 0.971 1.00 76.81 123 PRO A O 1
ATOM 1003 N N . LYS A 1 124 ? -18.723 5.286 -0.313 1.00 79.12 124 LYS A N 1
ATOM 1004 C CA . LYS A 1 124 ? -19.640 4.852 0.752 1.00 79.12 124 LYS A CA 1
ATOM 1005 C C . LYS A 1 124 ? -19.560 3.354 1.039 1.00 79.12 124 LYS A C 1
ATOM 1007 O O . LYS A 1 124 ? -20.339 2.858 1.850 1.00 79.12 124 LYS A O 1
ATOM 1012 N N . ASP A 1 125 ? -18.671 2.637 0.361 1.00 84.31 125 ASP A N 1
ATOM 1013 C CA . ASP A 1 125 ? -18.548 1.198 0.545 1.00 84.31 125 ASP A CA 1
ATOM 1014 C C . ASP A 1 125 ? -17.839 0.893 1.863 1.00 84.31 125 ASP A C 1
ATOM 1016 O O . ASP A 1 125 ? -16.826 1.507 2.205 1.00 84.31 125 ASP A O 1
ATOM 1020 N N . ALA A 1 126 ? -18.370 -0.094 2.580 1.00 86.12 126 ALA A N 1
ATOM 1021 C CA . ALA A 1 126 ? -17.769 -0.606 3.796 1.00 86.12 126 ALA A CA 1
ATOM 1022 C C . ALA A 1 126 ? -16.394 -1.231 3.515 1.00 86.12 126 ALA A C 1
ATOM 1024 O O . ALA A 1 126 ? -16.182 -1.912 2.508 1.00 86.12 126 ALA A O 1
ATOM 1025 N N . CYS A 1 127 ? -15.465 -1.009 4.436 1.00 87.44 127 CYS A N 1
ATOM 1026 C CA . CYS A 1 127 ? -14.071 -1.405 4.309 1.00 87.44 127 CYS A CA 1
ATOM 1027 C C . CYS A 1 127 ? -13.451 -1.651 5.689 1.00 87.44 127 CYS A C 1
ATOM 1029 O O . CYS A 1 127 ? -14.052 -1.345 6.719 1.00 87.44 127 CYS A O 1
ATOM 1031 N N . ILE A 1 128 ? -12.248 -2.218 5.711 1.00 88.50 128 ILE A N 1
ATOM 1032 C CA . ILE A 1 128 ? -11.477 -2.458 6.934 1.00 88.50 128 ILE A CA 1
ATOM 1033 C C . ILE A 1 128 ? -10.190 -1.631 6.855 1.00 88.50 128 ILE A C 1
ATOM 1035 O O . ILE A 1 128 ? -9.445 -1.784 5.890 1.00 88.50 128 ILE A O 1
ATOM 1039 N N . ASN A 1 129 ? -9.913 -0.792 7.860 1.00 89.94 129 ASN A N 1
ATOM 1040 C CA . ASN A 1 129 ? -8.685 0.014 7.905 1.00 89.94 129 ASN A CA 1
ATOM 1041 C C . ASN A 1 129 ? -7.452 -0.852 8.161 1.00 89.94 129 ASN A C 1
ATOM 1043 O O . ASN A 1 129 ? -6.485 -0.808 7.405 1.00 89.94 129 ASN A O 1
ATOM 1047 N N . ILE A 1 130 ? -7.463 -1.624 9.251 1.00 91.44 130 ILE A N 1
ATOM 1048 C CA . ILE A 1 130 ? -6.306 -2.417 9.675 1.00 91.44 130 ILE A CA 1
ATOM 1049 C C . ILE A 1 130 ? -6.773 -3.800 10.111 1.00 91.44 130 ILE A C 1
ATOM 1051 O O . ILE A 1 130 ? -7.524 -3.944 11.073 1.00 91.44 130 ILE A O 1
ATOM 1055 N N . MET A 1 131 ? -6.272 -4.830 9.435 1.00 91.00 131 MET A N 1
ATOM 1056 C CA . MET A 1 131 ? -6.360 -6.216 9.893 1.00 91.00 131 MET A CA 1
ATOM 1057 C C . MET A 1 131 ? -5.091 -6.571 10.669 1.00 91.00 131 MET A C 1
ATOM 1059 O O . MET A 1 131 ? -3.991 -6.250 10.216 1.00 91.00 131 MET A O 1
ATOM 1063 N N . PHE A 1 132 ? -5.216 -7.233 11.820 1.00 92.62 132 PHE A N 1
ATOM 1064 C CA . PHE A 1 132 ? -4.057 -7.600 12.640 1.00 92.62 132 PHE A CA 1
ATOM 1065 C C . PHE A 1 132 ? -4.160 -9.001 13.248 1.00 92.62 132 PHE A C 1
ATOM 1067 O O . PHE A 1 132 ? -5.244 -9.539 13.464 1.00 92.62 132 PHE A O 1
ATOM 1074 N N . THR A 1 133 ? -2.998 -9.591 13.525 1.00 92.94 133 THR A N 1
ATOM 1075 C CA . THR A 1 133 ? -2.821 -10.921 14.123 1.00 92.94 133 THR A CA 1
ATOM 1076 C C . THR A 1 133 ? -1.423 -11.001 14.756 1.00 92.94 133 THR A C 1
ATOM 1078 O O . THR A 1 133 ? -0.491 -10.432 14.183 1.00 92.94 133 THR A O 1
ATOM 1081 N N . PRO A 1 134 ? -1.217 -11.731 15.867 1.00 92.94 134 PRO A N 1
ATOM 1082 C CA . PRO A 1 134 ? -2.229 -12.380 16.703 1.00 92.94 134 PRO A CA 1
ATOM 1083 C C . PRO A 1 134 ? -3.014 -11.375 17.560 1.00 92.94 134 PRO A C 1
ATOM 1085 O O . PRO A 1 134 ? -2.525 -10.295 17.886 1.00 92.94 134 PRO A O 1
ATOM 1088 N N . ASP A 1 135 ? -4.228 -11.749 17.964 1.00 92.31 135 ASP A N 1
ATOM 1089 C CA . ASP A 1 135 ? -5.033 -10.953 18.894 1.00 92.31 135 ASP A CA 1
ATOM 1090 C C . ASP A 1 135 ? -4.602 -11.194 20.351 1.00 92.31 135 ASP A C 1
ATOM 1092 O O . ASP A 1 135 ? -5.233 -11.949 21.091 1.00 92.31 135 ASP A O 1
ATOM 1096 N N . ASN A 1 136 ? -3.477 -10.596 20.752 1.00 95.00 136 ASN A N 1
ATOM 1097 C CA . ASN A 1 136 ? -2.961 -10.657 22.120 1.00 95.00 136 ASN A CA 1
ATOM 1098 C C . ASN A 1 136 ? -2.902 -9.252 22.773 1.00 95.00 136 ASN A C 1
ATOM 1100 O O . ASN A 1 136 ? -2.917 -8.234 22.070 1.00 95.00 136 ASN A O 1
ATOM 1104 N N . PRO A 1 137 ? -2.847 -9.162 24.119 1.00 95.75 137 PRO A N 1
ATOM 1105 C CA . PRO A 1 137 ? -2.838 -7.878 24.828 1.00 95.75 137 PRO A CA 1
ATOM 1106 C C . PRO A 1 137 ? -1.679 -6.955 24.426 1.00 95.75 137 PRO A C 1
ATOM 1108 O O . PRO A 1 137 ? -1.863 -5.744 24.337 1.00 95.75 137 PRO A O 1
ATOM 1111 N N . GLU A 1 138 ? -0.510 -7.525 24.130 1.00 96.38 138 GLU A N 1
ATOM 1112 C CA . GLU A 1 138 ? 0.688 -6.795 23.696 1.00 96.38 138 GLU A CA 1
ATOM 1113 C C . GLU A 1 138 ? 0.462 -6.090 22.349 1.00 96.38 138 GLU A C 1
ATOM 1115 O O . GLU A 1 138 ? 0.693 -4.887 22.215 1.00 96.38 138 GLU A O 1
ATOM 1120 N N . THR A 1 139 ? -0.078 -6.811 21.362 1.00 94.50 139 THR A N 1
ATOM 1121 C CA . THR A 1 139 ? -0.414 -6.265 20.039 1.00 94.50 139 THR A CA 1
ATOM 1122 C C . THR A 1 139 ? -1.482 -5.188 20.160 1.00 94.50 139 THR A C 1
ATOM 1124 O O . THR A 1 139 ? -1.355 -4.112 19.573 1.00 94.50 139 THR A O 1
ATOM 1127 N N . ARG A 1 140 ? -2.513 -5.419 20.983 1.00 94.56 140 ARG A N 1
ATOM 1128 C CA . ARG A 1 140 ? -3.546 -4.408 21.246 1.00 94.56 140 ARG A CA 1
ATOM 1129 C C . ARG A 1 140 ? -2.980 -3.151 21.899 1.00 94.56 140 ARG A C 1
ATOM 1131 O O . ARG A 1 140 ? -3.430 -2.056 21.570 1.00 94.56 140 ARG A O 1
ATOM 1138 N N . GLN A 1 141 ? -1.993 -3.274 22.783 1.00 96.62 141 GLN A N 1
ATOM 1139 C CA . GLN A 1 141 ? -1.343 -2.122 23.405 1.00 96.62 141 GLN A CA 1
ATOM 1140 C C . GLN A 1 141 ? -0.584 -1.283 22.370 1.00 96.62 141 GLN A C 1
ATOM 1142 O O . GLN A 1 141 ? -0.760 -0.065 22.332 1.00 96.62 141 GLN A O 1
ATOM 1147 N N . ILE A 1 142 ? 0.176 -1.929 21.479 1.00 95.44 142 ILE A N 1
ATOM 1148 C CA . ILE A 1 142 ? 0.865 -1.259 20.363 1.00 95.44 142 ILE A CA 1
ATOM 1149 C C . ILE A 1 142 ? -0.147 -0.534 19.469 1.00 95.44 142 ILE A C 1
ATOM 1151 O O . ILE A 1 142 ? 0.005 0.650 19.168 1.00 95.44 142 ILE A O 1
ATOM 1155 N N . LEU A 1 143 ? -1.220 -1.222 19.082 1.00 95.50 143 LEU A N 1
ATOM 1156 C CA . LEU A 1 143 ? -2.269 -0.651 18.242 1.00 95.50 143 LEU A CA 1
ATOM 1157 C C . LEU A 1 143 ? -3.038 0.476 18.943 1.00 95.50 143 LEU A C 1
ATOM 1159 O O . LEU A 1 143 ? -3.437 1.435 18.293 1.00 95.50 143 LEU A O 1
ATOM 1163 N N . THR A 1 144 ? -3.172 0.435 20.268 1.00 96.00 144 THR A N 1
ATOM 1164 C CA . THR A 1 144 ? -3.737 1.546 21.051 1.00 96.00 144 THR A CA 1
ATOM 1165 C C . THR A 1 144 ? -2.860 2.793 20.952 1.00 96.00 144 THR A C 1
ATOM 1167 O O . THR A 1 144 ? -3.373 3.900 20.799 1.00 96.00 144 THR A O 1
ATOM 1170 N N . THR A 1 145 ? -1.533 2.640 20.972 1.00 95.06 145 THR A N 1
ATOM 1171 C CA . THR A 1 145 ? -0.613 3.756 20.709 1.00 95.06 145 THR A CA 1
ATOM 1172 C C . THR A 1 145 ? -0.806 4.311 19.299 1.00 95.06 145 THR A C 1
ATOM 1174 O O . THR A 1 145 ? -0.842 5.528 19.128 1.00 95.06 145 THR A O 1
ATOM 1177 N N . VAL A 1 146 ? -0.983 3.441 18.298 1.00 93.69 146 VAL A N 1
ATOM 1178 C CA . VAL A 1 146 ? -1.280 3.858 16.918 1.00 93.69 146 VAL A CA 1
ATOM 1179 C C . VAL A 1 146 ? -2.591 4.642 16.854 1.00 93.69 146 VAL A C 1
ATOM 1181 O O . VAL A 1 146 ? -2.593 5.735 16.300 1.00 93.69 146 VAL A O 1
ATOM 1184 N N . ILE A 1 147 ? -3.667 4.154 17.478 1.00 94.38 147 ILE A N 1
ATOM 1185 C CA . ILE A 1 147 ? -4.968 4.841 17.553 1.00 94.38 147 ILE A CA 1
ATOM 1186 C C . ILE A 1 147 ? -4.821 6.231 18.183 1.00 94.38 147 ILE A C 1
ATOM 1188 O O . ILE A 1 147 ? -5.278 7.223 17.617 1.00 94.38 147 ILE A O 1
ATOM 1192 N N . ASN A 1 148 ? -4.150 6.320 19.335 1.00 94.62 148 ASN A N 1
ATOM 1193 C CA . ASN A 1 148 ? -3.979 7.580 20.058 1.00 94.62 148 ASN A CA 1
ATOM 1194 C C . ASN A 1 148 ? -3.157 8.591 19.253 1.00 94.62 148 ASN A C 1
ATOM 1196 O O . ASN A 1 148 ? -3.524 9.762 19.175 1.00 94.62 148 ASN A O 1
ATOM 1200 N N . ASN A 1 149 ? -2.080 8.136 18.612 1.00 93.38 149 ASN A N 1
ATOM 1201 C CA . ASN A 1 149 ? -1.270 8.982 17.741 1.00 93.38 149 ASN A CA 1
ATOM 1202 C C . ASN A 1 149 ? -2.034 9.389 16.478 1.00 93.38 149 ASN A C 1
ATOM 1204 O O . ASN A 1 149 ? -1.868 10.514 16.009 1.00 93.38 149 ASN A O 1
ATOM 1208 N N . ASN A 1 150 ? -2.881 8.505 15.945 1.00 93.94 150 ASN A N 1
ATOM 1209 C CA . ASN A 1 150 ? -3.706 8.812 14.788 1.00 93.94 150 ASN A CA 1
ATOM 1210 C C . ASN A 1 150 ? -4.722 9.899 15.103 1.00 93.94 150 ASN A C 1
ATOM 1212 O O . ASN A 1 150 ? -4.842 10.843 14.341 1.00 93.94 150 ASN A O 1
ATOM 1216 N N . LYS A 1 151 ? -5.381 9.825 16.262 1.00 93.19 151 LYS A N 1
ATOM 1217 C CA . LYS A 1 151 ? -6.373 10.815 16.699 1.00 93.19 151 LYS A CA 1
ATOM 1218 C C . LYS A 1 151 ? -5.813 12.240 16.780 1.00 93.19 151 LYS A C 1
ATOM 1220 O O . LYS A 1 151 ? -6.554 13.200 16.599 1.00 93.19 151 LYS A O 1
ATOM 1225 N N . VAL A 1 152 ? -4.516 12.382 17.065 1.00 91.69 152 VAL A N 1
ATOM 1226 C CA . VAL A 1 152 ? -3.827 13.684 17.075 1.00 91.69 152 VAL A CA 1
ATOM 1227 C C . VAL A 1 152 ? -3.576 14.202 15.657 1.00 91.69 152 VAL A C 1
ATOM 1229 O O . VAL A 1 152 ? -3.586 15.411 15.444 1.00 91.69 152 VAL A O 1
ATOM 1232 N N . ARG A 1 153 ? -3.329 13.302 14.701 1.00 90.44 153 ARG A N 1
ATOM 1233 C CA . ARG A 1 153 ? -2.987 13.643 13.313 1.00 90.44 153 ARG A CA 1
ATOM 1234 C C . ARG A 1 153 ? -4.231 13.842 12.454 1.00 90.44 153 ARG A C 1
ATOM 1236 O O . ARG A 1 153 ? -4.329 14.848 11.771 1.00 90.44 153 ARG A O 1
ATOM 1243 N N . GLU A 1 154 ? -5.181 12.923 12.568 1.00 93.06 154 GLU A N 1
ATOM 1244 C CA . GLU A 1 154 ? -6.426 12.861 11.808 1.00 93.06 154 GLU A CA 1
ATOM 1245 C C . GLU A 1 154 ? -7.621 12.774 12.770 1.00 93.06 154 GLU A C 1
ATOM 1247 O O . GLU A 1 154 ? -8.157 11.693 13.026 1.00 93.06 154 GLU A O 1
ATOM 1252 N N . PRO A 1 155 ? -8.069 13.907 13.344 1.00 88.75 155 PRO A N 1
ATOM 1253 C CA . PRO A 1 155 ? -9.150 13.918 14.331 1.00 88.75 155 PRO A CA 1
ATOM 1254 C C . PRO A 1 155 ? -10.512 13.510 13.748 1.00 88.75 155 PRO A C 1
ATOM 1256 O O . PRO A 1 155 ? -11.423 13.184 14.506 1.00 88.75 155 PRO A O 1
ATOM 1259 N N . ALA A 1 156 ? -10.658 13.532 12.420 1.00 88.81 156 ALA A N 1
ATOM 1260 C CA . ALA A 1 156 ? -11.865 13.104 11.720 1.00 88.81 156 ALA A CA 1
ATOM 1261 C C . ALA A 1 156 ? -11.985 11.574 11.594 1.00 88.81 156 ALA A C 1
ATOM 1263 O O . ALA A 1 156 ? -13.076 11.076 11.321 1.00 88.81 156 ALA A O 1
ATOM 1264 N N . VAL A 1 157 ? -10.887 10.830 11.784 1.00 88.56 157 VAL A N 1
ATOM 1265 C CA . VAL A 1 157 ? -10.839 9.379 11.576 1.00 88.56 157 VAL A CA 1
ATOM 1266 C C . VAL A 1 157 ? -10.843 8.656 12.917 1.00 88.56 157 VAL A C 1
ATOM 1268 O O . VAL A 1 157 ? -9.862 8.665 13.665 1.00 88.56 157 VAL A O 1
ATOM 1271 N N . GLU A 1 158 ? -11.946 7.974 13.217 1.00 87.12 158 GLU A N 1
ATOM 1272 C CA . GLU A 1 158 ? -12.073 7.176 14.432 1.00 87.12 158 GLU A CA 1
ATOM 1273 C C . GLU A 1 158 ? -11.637 5.723 14.189 1.00 87.12 158 GLU A C 1
ATOM 1275 O O . GLU A 1 158 ? -12.355 4.900 13.621 1.00 87.12 158 GLU A O 1
ATOM 1280 N N . LEU A 1 159 ? -10.430 5.398 14.651 1.00 90.88 159 LEU A N 1
ATOM 1281 C CA . LEU A 1 159 ? -9.903 4.040 14.647 1.00 90.88 159 LEU A CA 1
ATOM 1282 C C . LEU A 1 159 ? -10.291 3.320 15.944 1.00 90.88 159 LEU A C 1
ATOM 1284 O O . LEU A 1 159 ? -9.668 3.519 16.983 1.00 90.88 159 LEU A O 1
ATOM 1288 N N . THR A 1 160 ? -11.311 2.468 15.891 1.00 91.88 160 THR A N 1
ATOM 1289 C CA . THR A 1 160 ? -11.739 1.638 17.030 1.00 91.88 160 THR A CA 1
ATOM 1290 C C . THR A 1 160 ? -11.457 0.165 16.785 1.00 91.88 160 THR A C 1
ATOM 1292 O O . THR A 1 160 ? -11.429 -0.301 15.644 1.00 91.88 160 THR A O 1
ATOM 1295 N N . PHE A 1 161 ? -11.243 -0.585 17.868 1.00 91.69 161 PHE A N 1
ATOM 1296 C CA . PHE A 1 161 ? -11.227 -2.042 17.798 1.00 91.69 161 PHE A CA 1
ATOM 1297 C C . PHE A 1 161 ? -12.641 -2.535 17.510 1.00 91.69 161 PHE A C 1
ATOM 1299 O O . PHE A 1 161 ? -13.538 -2.408 18.343 1.00 91.69 161 PHE A O 1
ATOM 1306 N N . ALA A 1 162 ? -12.828 -3.109 16.331 1.00 86.25 162 ALA A N 1
ATOM 1307 C CA . ALA A 1 162 ? -14.015 -3.874 16.027 1.00 86.25 162 ALA A CA 1
ATOM 1308 C C . ALA A 1 162 ? -13.917 -5.250 16.699 1.00 86.25 162 ALA A C 1
ATOM 1310 O O . ALA A 1 162 ? -12.828 -5.798 16.899 1.00 86.25 162 ALA A O 1
ATOM 1311 N N . ASN A 1 163 ? -15.073 -5.829 17.029 1.00 78.38 163 ASN A N 1
ATOM 1312 C CA . ASN A 1 163 ? -15.132 -7.235 17.415 1.00 78.38 163 ASN A CA 1
ATOM 1313 C C . ASN A 1 163 ? -14.519 -8.096 16.307 1.00 78.38 163 ASN A C 1
ATOM 1315 O O . ASN A 1 163 ? -14.582 -7.715 15.135 1.00 78.38 163 ASN A O 1
ATOM 1319 N N . ALA A 1 164 ? -13.946 -9.245 16.685 1.00 64.19 164 ALA A N 1
ATOM 1320 C CA . ALA A 1 164 ? -13.354 -10.185 15.742 1.00 64.19 164 ALA A CA 1
ATOM 1321 C C . ALA A 1 164 ? -14.306 -10.397 14.568 1.00 64.19 164 ALA A C 1
ATOM 1323 O O . ALA A 1 164 ? -15.416 -10.919 14.729 1.00 64.19 164 ALA A O 1
ATOM 1324 N N . TYR A 1 165 ? -13.882 -9.913 13.401 1.00 66.75 165 TYR A N 1
ATOM 1325 C CA . TYR A 1 165 ? -14.656 -10.052 12.189 1.00 66.75 165 TYR A CA 1
ATOM 1326 C C . TYR A 1 165 ? -14.719 -11.544 11.921 1.00 66.75 165 TYR A C 1
ATOM 1328 O O . TYR A 1 165 ? -13.726 -12.175 11.566 1.00 66.75 165 TYR A O 1
ATOM 1336 N N . SER A 1 166 ? -15.891 -12.121 12.182 1.00 59.19 166 SER A N 1
ATOM 1337 C CA . SER A 1 166 ? -16.136 -13.561 12.119 1.00 59.19 166 SER A CA 1
ATOM 1338 C C . SER A 1 166 ? -16.245 -14.039 10.670 1.00 59.19 166 SER A C 1
ATOM 1340 O O . SER A 1 166 ? -17.021 -14.940 10.361 1.00 59.19 166 SER A O 1
ATOM 1342 N N . ALA A 1 167 ? -15.472 -13.435 9.766 1.00 59.56 167 ALA A N 1
ATOM 1343 C CA . ALA A 1 167 ? -15.221 -13.973 8.449 1.00 59.56 167 ALA A CA 1
ATOM 1344 C C . ALA A 1 167 ? -14.334 -15.204 8.611 1.00 59.56 167 ALA A C 1
ATOM 1346 O O . ALA A 1 167 ? -13.126 -15.187 8.421 1.00 59.56 167 ALA A O 1
ATOM 1347 N N . SER A 1 168 ? -14.975 -16.303 8.984 1.00 62.22 168 SER A N 1
ATOM 1348 C CA . SER A 1 168 ? -14.508 -17.630 8.602 1.00 62.22 168 SER A CA 1
ATOM 1349 C C . SER A 1 168 ? -14.426 -17.745 7.070 1.00 62.22 168 SER A C 1
ATOM 1351 O O . SER A 1 168 ? -13.573 -18.468 6.562 1.00 62.22 168 SER A O 1
ATOM 1353 N N . ASP A 1 169 ? -15.229 -16.951 6.350 1.00 69.75 169 ASP A N 1
ATOM 1354 C CA . ASP A 1 169 ? -15.288 -16.900 4.893 1.00 69.75 169 ASP A CA 1
ATOM 1355 C C . ASP A 1 169 ? -14.618 -15.656 4.297 1.00 69.75 169 ASP A 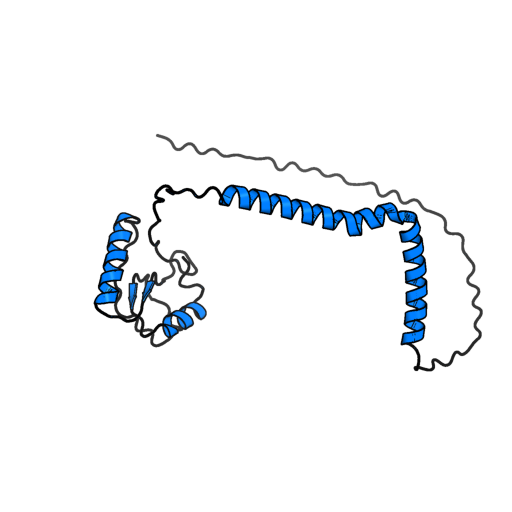C 1
ATOM 1357 O O . ASP A 1 169 ? -14.983 -14.513 4.574 1.00 69.75 169 ASP A O 1
ATOM 1361 N N . LEU A 1 170 ? -13.676 -15.896 3.383 1.00 81.12 170 LEU A N 1
ATOM 1362 C CA . LEU A 1 170 ? -12.921 -14.870 2.655 1.00 81.12 170 LEU A CA 1
ATOM 1363 C C . LEU A 1 170 ? -13.790 -14.006 1.717 1.00 81.12 170 LEU A C 1
ATOM 1365 O O . LEU A 1 170 ? -13.368 -12.925 1.315 1.00 81.12 170 LEU A O 1
ATOM 1369 N N . ASN A 1 171 ? -15.000 -14.471 1.391 1.00 80.81 171 ASN A N 1
ATOM 1370 C CA . ASN A 1 171 ? -15.941 -13.793 0.494 1.00 80.81 171 ASN A CA 1
ATOM 1371 C C . ASN A 1 171 ? -16.888 -12.825 1.217 1.00 80.81 171 ASN A C 1
ATOM 1373 O O . ASN A 1 171 ? -17.694 -12.159 0.569 1.00 80.81 171 ASN A O 1
ATOM 1377 N N . THR A 1 172 ? -16.852 -12.772 2.548 1.00 80.31 172 THR A N 1
ATOM 1378 C CA . THR A 1 172 ? -17.760 -11.913 3.308 1.00 80.31 172 THR A CA 1
ATOM 1379 C C . THR A 1 172 ? -17.205 -10.493 3.326 1.00 80.31 172 THR A C 1
ATOM 1381 O O . THR A 1 172 ? -16.093 -10.250 3.810 1.00 80.31 172 THR A O 1
ATOM 1384 N N . LEU A 1 173 ? -17.982 -9.540 2.812 1.00 83.44 173 LEU A N 1
ATOM 1385 C CA . LEU A 1 173 ? -17.667 -8.114 2.891 1.00 83.44 173 LEU A CA 1
ATOM 1386 C C . LEU A 1 173 ? -18.124 -7.540 4.240 1.00 83.44 173 LEU A C 1
ATOM 1388 O O . LEU A 1 173 ? -19.164 -7.963 4.758 1.00 83.44 173 LEU A O 1
ATOM 1392 N N . PRO A 1 174 ? -17.380 -6.576 4.811 1.00 84.75 174 PRO A N 1
ATOM 1393 C CA . PRO A 1 174 ? -17.777 -5.950 6.059 1.00 84.75 174 PRO A CA 1
ATOM 1394 C C . PRO A 1 174 ? -19.108 -5.203 5.864 1.00 84.75 174 PRO A C 1
ATOM 1396 O O . PRO A 1 174 ? -19.311 -4.575 4.826 1.00 84.75 174 PRO A O 1
ATOM 1399 N N . PRO A 1 175 ? -20.031 -5.247 6.839 1.00 83.25 175 PRO A N 1
ATOM 1400 C CA . PRO A 1 175 ? -21.314 -4.549 6.731 1.00 83.25 175 PRO A CA 1
ATOM 1401 C C . PRO A 1 175 ? -21.183 -3.030 6.924 1.00 83.25 175 PRO A C 1
ATOM 1403 O O . PRO A 1 175 ? -22.034 -2.270 6.471 1.00 83.25 175 PRO A O 1
ATOM 1406 N N . THR A 1 176 ? -20.130 -2.584 7.610 1.00 86.50 176 THR A N 1
ATOM 1407 C CA . THR A 1 176 ? -19.833 -1.179 7.920 1.00 86.50 176 THR A CA 1
ATOM 1408 C C . THR A 1 176 ? -18.334 -0.939 7.821 1.00 86.50 176 THR A C 1
ATOM 1410 O O . THR A 1 176 ? -17.556 -1.889 7.848 1.00 86.50 176 THR A O 1
ATOM 1413 N N . THR A 1 177 ? -17.907 0.319 7.753 1.00 87.25 177 THR A N 1
ATOM 1414 C CA . THR A 1 177 ? -16.487 0.656 7.890 1.00 87.25 177 THR A CA 1
ATOM 1415 C C . THR A 1 177 ? -15.985 0.239 9.270 1.00 87.25 177 THR A C 1
ATOM 1417 O O . THR A 1 177 ? -16.549 0.638 10.289 1.00 87.25 177 THR A O 1
ATOM 1420 N N . LEU A 1 178 ? -14.957 -0.605 9.298 1.00 89.00 178 LEU A N 1
ATOM 1421 C CA . LEU A 1 178 ? -14.331 -1.115 10.512 1.00 89.00 178 LEU A CA 1
ATOM 1422 C C . LEU A 1 178 ? -12.932 -0.513 10.651 1.00 89.00 178 LEU A C 1
ATOM 1424 O O . LEU A 1 178 ? -12.181 -0.427 9.681 1.00 89.00 178 LEU A O 1
ATOM 1428 N N . GLY A 1 179 ? -12.574 -0.128 11.875 1.00 90.50 179 GLY A N 1
ATOM 1429 C CA . GLY A 1 179 ? -11.234 0.346 12.202 1.00 90.50 179 GLY A CA 1
ATOM 1430 C C . GLY A 1 179 ? -10.231 -0.808 12.234 1.00 90.50 179 GLY A C 1
ATOM 1431 O O . GLY A 1 179 ? -9.746 -1.276 11.204 1.00 90.50 179 GLY A O 1
ATOM 1432 N N . LEU A 1 180 ? -9.906 -1.262 13.441 1.00 92.00 180 LEU A N 1
ATOM 1433 C CA . LEU A 1 180 ? -8.954 -2.339 13.668 1.00 92.00 180 LEU A CA 1
ATOM 1434 C C . LEU A 1 180 ? -9.695 -3.645 13.907 1.00 92.00 180 LEU A C 1
ATOM 1436 O O . LEU A 1 180 ? -10.498 -3.751 14.832 1.00 92.00 180 LEU A O 1
ATOM 1440 N N . VAL A 1 181 ? -9.388 -4.649 13.099 1.00 91.50 181 VAL A N 1
ATOM 1441 C CA . VAL A 1 181 ? -10.064 -5.942 13.111 1.00 91.50 181 VAL A CA 1
ATOM 1442 C C . VAL A 1 181 ? -9.053 -7.045 13.425 1.00 91.50 181 VAL A C 1
ATOM 1444 O O . VAL A 1 181 ? -8.112 -7.236 12.646 1.00 91.50 181 VAL A O 1
ATOM 1447 N N . PRO A 1 182 ? -9.233 -7.801 14.524 1.00 92.31 182 PRO A N 1
ATOM 1448 C CA . PRO A 1 182 ? -8.426 -8.985 14.759 1.00 92.31 182 PRO A CA 1
ATOM 1449 C C . PRO A 1 182 ? -8.856 -10.100 13.804 1.00 92.31 182 PRO A C 1
ATOM 1451 O O . PRO A 1 182 ? -10.053 -10.338 13.613 1.00 92.31 182 PRO A O 1
ATOM 1454 N N . VAL A 1 183 ? -7.878 -10.790 13.220 1.00 90.44 183 VAL A N 1
ATOM 1455 C CA . VAL A 1 183 ? -8.097 -11.924 12.313 1.00 90.44 183 VAL A CA 1
ATOM 1456 C C . VAL A 1 183 ? -7.392 -13.190 12.819 1.00 90.44 183 VAL A C 1
ATOM 1458 O O . VAL A 1 183 ? -6.456 -13.087 13.614 1.00 90.44 183 VAL A O 1
ATOM 1461 N N . PRO A 1 184 ? -7.799 -14.394 12.369 1.00 88.75 184 PRO A N 1
ATOM 1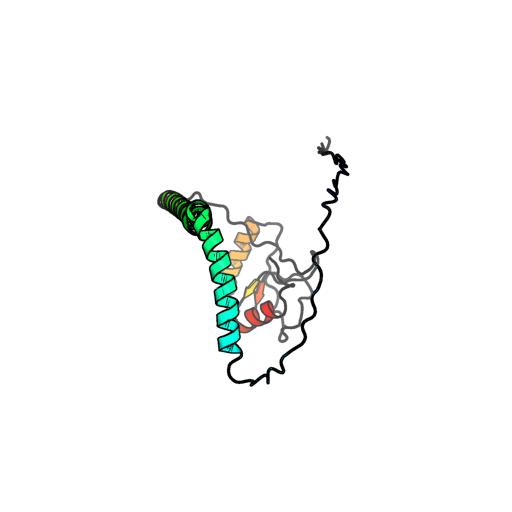462 C CA . PRO A 1 184 ? -7.284 -15.646 12.929 1.00 88.75 184 PRO A CA 1
ATOM 1463 C C . PRO A 1 184 ? -5.785 -15.889 12.702 1.00 88.75 184 PRO A C 1
ATOM 1465 O O . PRO A 1 184 ? -5.131 -16.503 13.540 1.00 88.75 184 PRO A O 1
ATOM 1468 N N . ASN A 1 185 ? -5.251 -15.482 11.545 1.00 89.31 185 ASN A N 1
ATOM 1469 C CA . ASN A 1 185 ? -3.850 -15.685 11.167 1.00 89.31 185 ASN A CA 1
ATOM 1470 C C . ASN A 1 185 ? -3.432 -14.759 10.008 1.00 89.31 185 ASN A C 1
ATOM 1472 O O . ASN A 1 185 ? -4.263 -14.100 9.382 1.00 89.31 185 ASN A O 1
ATOM 1476 N N . GLY A 1 186 ? -2.129 -14.719 9.705 1.00 89.88 186 GLY A N 1
ATOM 1477 C CA . GLY A 1 186 ? -1.584 -13.902 8.611 1.00 89.88 186 GLY A CA 1
ATOM 1478 C C . GLY A 1 186 ? -2.027 -14.364 7.218 1.00 89.88 186 GLY A C 1
ATOM 1479 O O . GLY A 1 186 ? -2.247 -13.533 6.338 1.00 89.88 186 GLY A O 1
ATOM 1480 N N . ASP A 1 187 ? -2.244 -15.671 7.036 1.00 92.44 187 ASP A N 1
ATOM 1481 C CA . ASP A 1 187 ? -2.755 -16.237 5.781 1.00 92.44 187 ASP A CA 1
ATOM 1482 C C . ASP A 1 187 ? -4.138 -15.682 5.428 1.00 92.44 187 ASP A C 1
ATOM 1484 O O . ASP A 1 187 ? -4.436 -15.471 4.251 1.00 92.44 187 ASP A O 1
ATOM 1488 N N . PHE A 1 188 ? -4.976 -15.422 6.435 1.00 90.38 188 PHE A N 1
ATOM 1489 C CA . PHE A 1 188 ? -6.274 -14.791 6.252 1.00 90.38 188 PHE A CA 1
ATOM 1490 C C . PHE A 1 188 ? -6.118 -13.385 5.672 1.00 90.38 188 PHE A C 1
ATOM 1492 O O . PHE A 1 188 ? -6.772 -13.086 4.679 1.00 90.38 188 PHE A O 1
ATOM 1499 N N . ILE A 1 189 ? -5.214 -12.556 6.214 1.00 89.88 189 ILE A N 1
ATOM 1500 C CA . ILE A 1 189 ? -4.957 -11.194 5.704 1.00 89.88 189 ILE A CA 1
ATOM 1501 C C . ILE A 1 189 ? -4.583 -11.255 4.224 1.00 89.88 189 ILE A C 1
ATOM 1503 O O . ILE A 1 189 ? -5.150 -10.536 3.399 1.00 89.88 189 ILE A O 1
ATOM 1507 N N . TYR A 1 190 ? -3.653 -12.148 3.881 1.00 90.00 190 TYR A N 1
ATOM 1508 C CA . TYR A 1 190 ? -3.170 -12.296 2.515 1.00 90.00 190 TYR A CA 1
ATOM 1509 C C . TYR A 1 190 ? -4.282 -12.749 1.559 1.00 90.00 190 TYR A C 1
ATOM 1511 O O . TYR A 1 190 ? -4.537 -12.101 0.543 1.00 90.00 190 TYR A O 1
ATOM 1519 N N . LYS A 1 191 ? -4.992 -13.831 1.899 1.00 91.69 191 LYS A N 1
ATOM 1520 C CA . LYS A 1 191 ? -6.066 -14.381 1.058 1.00 91.69 191 LYS A CA 1
ATOM 1521 C C . LYS A 1 191 ? -7.248 -13.421 0.935 1.00 91.69 191 LYS A C 1
ATOM 1523 O O . LYS A 1 191 ? -7.795 -13.287 -0.155 1.00 91.69 191 LYS A O 1
ATOM 1528 N N . TYR A 1 192 ? -7.614 -12.737 2.016 1.00 88.31 192 TYR A N 1
ATOM 1529 C CA . TYR A 1 192 ? -8.712 -11.776 2.024 1.00 88.31 192 TYR A CA 1
ATOM 1530 C C . TYR A 1 192 ? -8.404 -10.577 1.125 1.00 88.31 192 TYR A C 1
ATOM 1532 O O . TYR A 1 192 ? -9.238 -10.200 0.303 1.00 88.31 192 TYR A O 1
ATOM 1540 N N . SER A 1 193 ? -7.183 -10.039 1.214 1.00 87.38 193 SER A 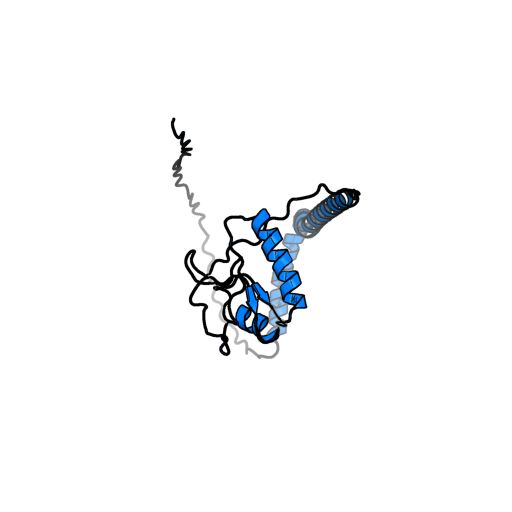N 1
ATOM 1541 C CA . SER A 1 193 ? -6.729 -8.916 0.381 1.00 87.38 193 SER A CA 1
ATOM 1542 C C . SER A 1 193 ? -6.674 -9.281 -1.105 1.00 87.38 193 SER A C 1
ATOM 1544 O O . SER A 1 193 ? -7.018 -8.465 -1.956 1.00 87.38 193 SER A O 1
ATOM 1546 N N . LEU A 1 194 ? -6.282 -10.520 -1.432 1.00 88.50 194 LEU A N 1
ATOM 1547 C CA . LEU A 1 194 ? -6.276 -11.013 -2.814 1.00 88.50 194 LEU A CA 1
ATOM 1548 C C . LEU A 1 194 ? -7.678 -11.214 -3.390 1.00 88.50 194 LEU A C 1
ATOM 1550 O O . LEU A 1 194 ? -7.893 -10.954 -4.572 1.00 88.50 194 LEU A O 1
ATOM 1554 N N . GLN A 1 195 ? -8.617 -11.712 -2.584 1.00 88.19 195 GLN A N 1
ATOM 1555 C CA . GLN A 1 195 ? -9.987 -11.960 -3.036 1.00 88.19 195 GLN A CA 1
ATOM 1556 C C . GLN A 1 195 ? -10.825 -10.683 -3.088 1.00 88.19 195 GLN A C 1
ATOM 1558 O O . GLN A 1 195 ? -11.722 -10.577 -3.922 1.00 88.19 195 GLN A O 1
ATOM 1563 N N . ASN A 1 196 ? -10.493 -9.688 -2.262 1.00 83.88 196 ASN A N 1
ATOM 1564 C CA . ASN A 1 196 ? -11.227 -8.433 -2.163 1.00 83.88 196 ASN A CA 1
ATOM 1565 C C . ASN A 1 196 ? -10.322 -7.208 -2.432 1.00 83.88 196 ASN A C 1
ATOM 1567 O O . ASN A 1 196 ? -10.215 -6.312 -1.595 1.00 83.88 196 ASN A O 1
ATOM 1571 N N . PRO A 1 197 ? -9.698 -7.093 -3.623 1.00 77.44 197 PRO A N 1
ATOM 1572 C CA . PRO A 1 197 ? -8.767 -5.998 -3.927 1.00 77.44 197 PRO A CA 1
ATOM 1573 C C . PRO A 1 197 ? -9.440 -4.615 -3.954 1.00 77.44 197 PRO A C 1
ATOM 1575 O O . PRO A 1 197 ? -8.769 -3.591 -3.889 1.00 77.44 197 PRO A O 1
ATOM 1578 N N . ASN A 1 198 ? -10.773 -4.581 -4.066 1.00 66.12 198 ASN A N 1
ATOM 1579 C CA . ASN A 1 198 ? -11.565 -3.358 -4.180 1.00 66.12 198 ASN A CA 1
ATOM 1580 C C . ASN A 1 198 ? -12.255 -2.943 -2.870 1.00 66.12 198 ASN A C 1
ATOM 1582 O O . ASN A 1 198 ? -12.995 -1.967 -2.885 1.00 66.12 198 ASN A O 1
ATOM 1586 N N . THR A 1 199 ? -12.087 -3.674 -1.764 1.00 64.12 199 THR A N 1
ATOM 1587 C CA . THR A 1 199 ? -12.751 -3.339 -0.487 1.00 64.12 199 THR A CA 1
ATOM 1588 C C . THR A 1 199 ? -11.854 -2.581 0.478 1.00 64.12 199 THR A C 1
ATOM 1590 O O . THR A 1 199 ? -12.360 -1.993 1.420 1.00 64.12 199 THR A O 1
ATOM 1593 N N . THR A 1 200 ? -10.539 -2.587 0.277 1.00 56.62 200 THR A N 1
ATOM 1594 C CA . THR A 1 200 ? -9.578 -1.888 1.141 1.00 56.62 200 THR A CA 1
ATOM 1595 C C . THR A 1 200 ? -8.604 -1.118 0.265 1.00 56.62 200 THR A C 1
ATOM 1597 O O . THR A 1 200 ? -7.475 -1.554 0.035 1.00 56.62 200 THR A O 1
ATOM 1600 N N . ARG A 1 201 ? -9.064 -0.003 -0.302 1.00 57.50 201 ARG A N 1
ATOM 1601 C CA . ARG A 1 201 ? -8.180 0.936 -0.978 1.00 57.50 201 ARG A CA 1
ATOM 1602 C C . ARG A 1 201 ? -7.846 2.054 0.012 1.00 57.50 201 ARG A C 1
ATOM 1604 O O . ARG A 1 201 ? -8.752 2.653 0.592 1.00 57.50 201 ARG A O 1
ATOM 1611 N N . PHE A 1 202 ? -6.550 2.242 0.236 1.00 51.97 202 PHE A N 1
ATOM 1612 C CA . PHE A 1 202 ? -5.997 3.402 0.931 1.00 51.97 202 PHE A CA 1
ATOM 1613 C C . PHE A 1 202 ? -5.916 4.581 -0.040 1.00 51.97 202 PHE A C 1
ATOM 1615 O O . PHE A 1 202 ? -5.646 4.333 -1.246 1.00 51.97 202 PHE A O 1
#

Radius of gyration: 36.2 Å; chains: 1; bounding box: 49×69×99 Å

Secondary structure (DSSP, 8-state):
--------------------------------------------TT-HHHHHHHHHHHHHHHHHHHHHHTHHHHHIIIIIHHHHHHHHHHHHHHHHHHHHTS--SS--------PPPPB-SSTT---EEEEESS--HHHHHHHHHHHHHHHHH-TT----B------SSTTPPPSS-EEEEE-S-HHHHHHHHHH-TTT-B-

pLDDT: mean 76.46, std 17.94, range [40.28, 97.25]

Foldseek 3Di:
DDDDDDDDDDDDDDDDDDDDDDPPPDDDDDDDDPPDDDDDDDPPPPCPVVVVVVVVVVVVVVVVVVCVVVVVVCCCVVPVVVVVVVVVVVVVVVVVVVVVVPPPPDDDDDDDAAQDQFDFLDNFAAAEREEDDDPDPVVVVVVVVSQVVRCVRPVPDHADEDEAPPPPDLPDADPHHHHYHYYDDPVSVVSSCVVRVRRGDD